Protein AF-0000000081272541 (afdb_homodimer)

Solvent-accessible surface area (backbone atoms only — not comparable to full-atom values): 10306 Å² total; per-residue (Å²): 114,57,67,39,42,61,68,55,47,49,51,49,51,50,50,50,52,52,50,50,48,49,40,32,35,35,46,20,40,36,53,43,43,50,47,43,48,64,55,46,52,82,59,47,51,43,89,45,33,65,59,39,49,55,53,36,52,52,52,50,50,50,53,50,59,72,38,64,84,41,90,61,52,72,57,24,57,52,32,27,50,52,46,43,50,52,53,49,51,53,42,53,52,47,38,49,65,77,99,115,56,68,39,43,60,66,55,48,51,52,50,50,50,51,49,53,52,49,50,50,50,40,32,36,35,46,21,40,33,52,42,44,50,47,44,48,64,56,46,53,81,58,48,50,45,89,44,34,64,59,39,50,54,52,35,52,52,50,51,52,51,55,51,60,71,38,64,82,40,90,61,52,72,56,22,56,52,33,27,53,52,46,44,50,52,54,51,51,52,43,52,52,47,38,48,66,78,98

Sequence (198 aa):
MMTIDMHALDALNASISENLGRVSRLGARVVALSRFVAVAFPYLPASECAAIERAFRDQINDALLMTCDEPVSGLYEDALLSEMNQLLAALRQRSQSLMMMTIDMHALDALNASISENLGRVSRLGARVVALSRFVA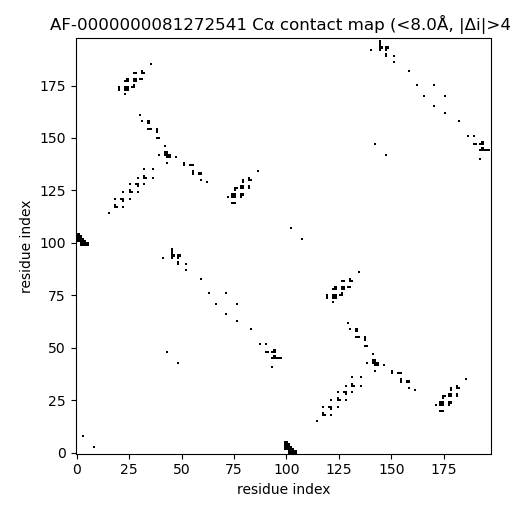VAFPYLPASECAAIERAFRDQINDALLMTCDEPVSGLYEDALLSEMNQLLAALRQRSQSLM

Organism: Ralstonia solanacearum (NCBI:txid305)

Secondary structure (DSSP, 8-state):
--B--HHHHHHHHHHHHHHHHHHHHHHHHHHHHHHHHHHHGGGS-GGGHHHHHHHHHHHHHHHHHHTTTTT--HHHHHHHHHHHHHHHHHHHHHHHHT-/--B--HHHHHHHHHHHHHHHHHHHHHHHHHHHHHHHHHHHGGGS-GGGHHHHHHHHHHHHHHHHHHTTTTT--HHHHHHHHHHHHHHHHHHHHHHHHT-

Structure (mmCIF, N/CA/C/O backbone):
data_AF-0000000081272541-model_v1
#
loop_
_entity.id
_entity.type
_entity.pdbx_description
1 polymer 'Uncharacterized protein'
#
loop_
_atom_site.group_PDB
_atom_site.id
_atom_site.type_symbol
_atom_site.label_atom_id
_atom_site.label_alt_id
_atom_site.label_comp_id
_atom_site.label_asym_id
_atom_site.label_entity_id
_atom_site.label_seq_id
_atom_site.pdbx_PDB_ins_code
_atom_site.Cartn_x
_atom_site.Cartn_y
_atom_site.Cartn_z
_atom_site.occupancy
_atom_site.B_iso_or_equiv
_atom_site.auth_seq_id
_atom_site.auth_comp_id
_atom_site.auth_asym_id
_atom_site.auth_atom_id
_atom_site.pdbx_PDB_model_num
ATOM 1 N N . MET A 1 1 ? -4.539 34.719 23.547 1 46.88 1 MET A N 1
ATOM 2 C CA . MET A 1 1 ? -4.473 34.938 22.109 1 46.88 1 MET A CA 1
ATOM 3 C C . MET A 1 1 ? -3.109 34.531 21.562 1 46.88 1 MET A C 1
ATOM 5 O O . MET A 1 1 ? -2.09 35.125 21.922 1 46.88 1 MET A O 1
ATOM 9 N N . MET A 1 2 ? -2.873 33.25 21.531 1 58.19 2 MET A N 1
ATOM 10 C CA . MET A 1 2 ? -1.519 32.844 21.172 1 58.19 2 MET A CA 1
ATOM 11 C C . MET A 1 2 ? -1.122 33.406 19.812 1 58.19 2 MET A C 1
ATOM 13 O O . MET A 1 2 ? -1.891 33.312 18.844 1 58.19 2 MET A O 1
ATOM 17 N N . THR A 1 3 ? -0.315 34.469 19.75 1 61.88 3 THR A N 1
ATOM 18 C CA . THR A 1 3 ? 0.258 35.156 18.594 1 61.88 3 THR A CA 1
ATOM 19 C C . THR A 1 3 ? 1.209 34.25 17.828 1 61.88 3 THR A C 1
ATOM 21 O O . THR A 1 3 ? 2.152 33.688 18.406 1 61.88 3 THR A O 1
ATOM 24 N N . ILE A 1 4 ? 0.617 33.531 16.906 1 66.5 4 ILE A N 1
ATOM 25 C CA . ILE A 1 4 ? 1.55 32.812 16.031 1 66.5 4 ILE A CA 1
ATOM 26 C C . ILE A 1 4 ? 2.211 33.781 15.078 1 66.5 4 ILE A C 1
ATOM 28 O O . ILE A 1 4 ? 1.528 34.562 14.414 1 66.5 4 ILE A O 1
ATOM 32 N N . ASP A 1 5 ? 3.441 34.156 15.328 1 76.31 5 ASP A N 1
ATOM 33 C CA . ASP A 1 5 ? 4.129 35.062 14.406 1 76.31 5 ASP A CA 1
ATOM 34 C C . ASP A 1 5 ? 4.199 34.469 13 1 76.31 5 ASP A C 1
ATOM 36 O O . ASP A 1 5 ? 3.92 33.281 12.805 1 76.31 5 ASP A O 1
ATOM 40 N N . MET A 1 6 ? 4.324 35.375 12.109 1 78.06 6 MET A N 1
ATOM 41 C CA . MET A 1 6 ? 4.312 35.062 10.68 1 78.06 6 MET A CA 1
ATOM 42 C C . MET A 1 6 ? 5.273 33.906 10.367 1 78.06 6 MET A C 1
ATOM 44 O O . MET A 1 6 ? 4.98 33.062 9.531 1 78.06 6 MET A O 1
ATOM 48 N N . HIS A 1 7 ? 6.473 33.875 11.086 1 80.88 7 HIS A N 1
ATOM 49 C CA . HIS A 1 7 ? 7.453 32.812 10.852 1 80.88 7 HIS A CA 1
ATOM 50 C C . HIS A 1 7 ? 6.918 31.453 11.297 1 80.88 7 HIS A C 1
ATOM 52 O O . HIS A 1 7 ? 7.109 30.453 10.609 1 80.88 7 HIS A O 1
ATOM 58 N N . ALA A 1 8 ? 6.258 31.531 12.398 1 82.31 8 ALA A N 1
ATOM 59 C CA . ALA A 1 8 ? 5.664 30.297 12.914 1 82.31 8 ALA A CA 1
ATOM 60 C C . ALA A 1 8 ? 4.527 29.812 12.023 1 82.31 8 ALA A C 1
ATOM 62 O O . ALA A 1 8 ? 4.371 28.609 11.797 1 82.31 8 ALA A O 1
ATOM 63 N N . LEU A 1 9 ? 3.85 30.812 11.508 1 81.06 9 LEU A N 1
ATOM 64 C CA . LEU A 1 9 ? 2.76 30.469 10.602 1 81.06 9 LEU A CA 1
ATOM 65 C C . LEU A 1 9 ? 3.297 29.875 9.305 1 81.06 9 LEU A C 1
ATOM 67 O O . LEU A 1 9 ? 2.732 28.906 8.781 1 81.06 9 LEU A O 1
ATOM 71 N N . ASP A 1 10 ? 4.367 30.438 8.797 1 83.81 10 ASP A N 1
ATOM 72 C CA . ASP A 1 10 ? 5.008 29.906 7.594 1 83.81 10 ASP A CA 1
ATOM 73 C C . ASP A 1 10 ? 5.527 28.484 7.816 1 83.81 10 ASP A C 1
ATOM 75 O O . ASP A 1 10 ? 5.387 27.625 6.945 1 83.81 10 ASP A O 1
ATOM 79 N N . ALA A 1 11 ? 6.152 28.266 8.969 1 84.38 11 ALA A N 1
ATOM 80 C CA . ALA A 1 11 ? 6.672 26.938 9.297 1 84.38 11 ALA A CA 1
ATOM 81 C C . ALA A 1 11 ? 5.543 25.906 9.398 1 84.38 11 ALA A C 1
ATOM 83 O O . ALA A 1 11 ? 5.688 24.781 8.938 1 84.38 11 ALA A O 1
ATOM 84 N N . LEU A 1 12 ? 4.48 26.406 9.992 1 83.5 12 LEU A N 1
ATOM 85 C CA . LEU A 1 12 ? 3.318 25.531 10.133 1 83.5 12 LEU A CA 1
ATOM 86 C C . LEU A 1 12 ? 2.73 25.188 8.766 1 83.5 12 LEU A C 1
ATOM 88 O O . LEU A 1 12 ? 2.408 24.031 8.5 1 83.5 12 LEU A O 1
ATOM 92 N N . ASN A 1 13 ? 2.627 26.219 7.965 1 83.12 13 ASN A N 1
ATOM 93 C CA . ASN A 1 13 ? 2.125 26 6.613 1 83.12 13 ASN A CA 1
ATOM 94 C C . ASN A 1 13 ? 3.029 25.062 5.82 1 83.12 13 ASN A C 1
ATOM 96 O O . ASN A 1 13 ? 2.545 24.219 5.059 1 83.12 13 ASN A O 1
ATOM 100 N N . ALA A 1 14 ? 4.273 25.188 5.934 1 88.12 14 ALA A N 1
ATOM 101 C CA . ALA A 1 14 ? 5.234 24.312 5.262 1 88.12 14 ALA A CA 1
ATOM 102 C C . ALA A 1 14 ? 5.086 22.875 5.738 1 88.12 14 ALA A C 1
ATOM 104 O O . ALA A 1 14 ? 5.129 21.938 4.938 1 88.12 14 ALA A O 1
ATOM 105 N N . SER A 1 15 ? 4.938 22.766 7.035 1 86.31 15 SER A N 1
ATOM 106 C CA . SER A 1 15 ? 4.75 21.438 7.625 1 86.31 15 SER A CA 1
ATOM 107 C C . SER A 1 15 ? 3.467 20.781 7.121 1 86.31 15 SER A C 1
ATOM 109 O O . SER A 1 15 ? 3.451 19.594 6.801 1 86.31 15 SER A O 1
ATOM 111 N N . ILE A 1 16 ? 2.43 21.547 6.988 1 84.44 16 ILE A N 1
ATOM 112 C CA . ILE A 1 16 ? 1.142 21.062 6.516 1 84.44 16 ILE A CA 1
ATOM 113 C C . ILE A 1 16 ? 1.259 20.625 5.055 1 84.44 16 ILE A C 1
ATOM 115 O O . ILE A 1 16 ? 0.792 19.547 4.684 1 84.44 16 ILE A O 1
ATOM 119 N N . SER A 1 17 ? 1.903 21.422 4.258 1 85.69 17 SER A N 1
ATOM 120 C CA . SER A 1 17 ? 2.094 21.109 2.846 1 85.69 17 SER A CA 1
ATOM 121 C C . SER A 1 17 ? 2.914 19.828 2.67 1 85.69 17 SER A C 1
ATOM 123 O O . SER A 1 17 ? 2.588 19 1.83 1 85.69 17 SER A O 1
ATOM 125 N N . GLU A 1 18 ? 3.939 19.703 3.418 1 87.69 18 GLU A N 1
ATOM 126 C CA . GLU A 1 18 ? 4.773 18.516 3.361 1 87.69 18 GLU A CA 1
ATOM 127 C C . GLU A 1 18 ? 3.98 17.266 3.762 1 87.69 18 GLU A C 1
ATOM 129 O O . GLU A 1 18 ? 4.094 16.219 3.123 1 87.69 18 GLU A O 1
ATOM 134 N N . ASN A 1 19 ? 3.182 17.469 4.789 1 86.88 19 ASN A N 1
ATOM 135 C CA . ASN A 1 19 ? 2.383 16.344 5.266 1 86.88 19 ASN A CA 1
ATOM 136 C C . ASN A 1 19 ? 1.32 15.938 4.246 1 86.88 19 ASN A C 1
ATOM 138 O O . ASN A 1 19 ? 1.043 14.75 4.074 1 86.88 19 ASN A O 1
ATOM 142 N N . LEU A 1 20 ? 0.762 16.906 3.574 1 84.31 20 LEU A N 1
ATOM 143 C CA . LEU A 1 20 ? -0.198 16.609 2.512 1 84.31 20 LEU A CA 1
ATOM 144 C C . LEU A 1 20 ? 0.461 15.844 1.375 1 84.31 20 LEU A C 1
ATOM 146 O O . LEU A 1 20 ? -0.142 14.93 0.809 1 84.31 20 LEU A O 1
ATOM 150 N N . GLY A 1 21 ? 1.632 16.266 1.073 1 87.56 21 GLY A N 1
ATOM 151 C CA . GLY A 1 21 ? 2.391 15.555 0.064 1 87.56 21 GLY A CA 1
ATOM 152 C C . GLY A 1 21 ? 2.658 14.109 0.436 1 87.56 21 GLY A C 1
ATOM 153 O O . GLY A 1 21 ? 2.52 13.211 -0.398 1 87.56 21 GLY A O 1
ATOM 154 N N . ARG A 1 22 ? 3.021 13.938 1.641 1 90.5 22 ARG A N 1
ATOM 155 C CA . ARG A 1 22 ? 3.277 12.594 2.131 1 90.5 22 ARG A CA 1
ATOM 156 C C . ARG A 1 22 ? 2.021 11.727 2.045 1 90.5 22 ARG A C 1
ATOM 158 O O . ARG A 1 22 ? 2.084 10.57 1.62 1 90.5 22 ARG A O 1
ATOM 165 N N . VAL A 1 23 ? 0.915 12.305 2.436 1 90.25 23 VAL A N 1
ATOM 166 C CA . VAL A 1 23 ? -0.354 11.586 2.385 1 90.25 23 VAL A CA 1
ATOM 167 C C . VAL A 1 23 ? -0.672 11.203 0.943 1 90.25 23 VAL A C 1
ATOM 169 O O . VAL A 1 23 ? -1.104 10.078 0.677 1 90.25 23 VAL A O 1
ATOM 172 N N . SER A 1 24 ? -0.466 12.164 0.062 1 90 24 SER A N 1
ATOM 173 C CA . SER A 1 24 ? -0.73 11.898 -1.35 1 90 24 SER A CA 1
ATOM 174 C C . SER A 1 24 ? 0.148 10.773 -1.878 1 90 24 SER A C 1
ATOM 176 O O . SER A 1 24 ? -0.341 9.859 -2.549 1 90 24 SER A O 1
ATOM 178 N N . ARG A 1 25 ? 1.416 10.766 -1.536 1 93.12 25 ARG A N 1
ATOM 179 C CA . ARG A 1 25 ? 2.355 9.75 -2.002 1 93.12 25 ARG A CA 1
ATOM 180 C C . ARG A 1 25 ? 2.027 8.383 -1.404 1 93.12 25 ARG A C 1
ATOM 182 O O . ARG A 1 25 ? 2.027 7.375 -2.111 1 93.12 25 ARG A O 1
ATOM 189 N N . LEU A 1 26 ? 1.719 8.352 -0.154 1 94.19 26 LEU A N 1
ATOM 190 C CA . LEU A 1 26 ? 1.369 7.102 0.51 1 94.19 26 LEU A CA 1
ATOM 191 C C . LEU A 1 26 ? 0.053 6.551 -0.027 1 94.19 26 LEU A C 1
ATOM 193 O O . LEU A 1 26 ? -0.073 5.344 -0.256 1 94.19 26 LEU A O 1
ATOM 197 N N . GLY A 1 27 ? -0.846 7.445 -0.232 1 93.44 27 GLY A N 1
ATOM 198 C CA . GLY A 1 27 ? -2.115 7.035 -0.812 1 93.44 27 GLY A CA 1
ATOM 199 C C . GLY A 1 27 ? -1.969 6.402 -2.182 1 93.44 27 GLY A C 1
ATOM 200 O O . GLY A 1 27 ? -2.588 5.375 -2.467 1 93.44 27 GLY A O 1
ATOM 201 N N . ALA A 1 28 ? -1.213 7.047 -2.988 1 94.06 28 ALA A N 1
ATOM 202 C CA . ALA A 1 28 ? -0.95 6.52 -4.324 1 94.06 28 ALA A CA 1
ATOM 203 C C . ALA A 1 28 ? -0.333 5.125 -4.25 1 94.06 28 ALA A C 1
ATOM 205 O O . ALA A 1 28 ? -0.71 4.234 -5.016 1 94.06 28 ALA A O 1
ATOM 206 N N . ARG A 1 29 ? 0.626 4.926 -3.328 1 94.75 29 ARG A N 1
ATOM 207 C CA . ARG A 1 29 ? 1.288 3.635 -3.17 1 94.75 29 ARG A CA 1
ATOM 208 C C . ARG A 1 29 ? 0.298 2.562 -2.727 1 94.75 29 ARG A C 1
ATOM 210 O O . ARG A 1 29 ? 0.322 1.439 -3.234 1 94.75 29 ARG A O 1
ATOM 217 N N . VAL A 1 30 ? -0.591 2.967 -1.81 1 95.44 30 VAL A N 1
ATOM 218 C CA . VAL A 1 30 ? -1.609 2.029 -1.346 1 95.44 30 VAL A CA 1
ATOM 219 C C . VAL A 1 30 ? -2.492 1.604 -2.518 1 95.44 30 VAL A C 1
ATOM 221 O O . VAL A 1 30 ? -2.777 0.417 -2.688 1 95.44 30 VAL A O 1
ATOM 224 N N . VAL A 1 31 ? -2.893 2.574 -3.307 1 95.5 31 VAL A N 1
ATOM 225 C CA . VAL A 1 31 ? -3.768 2.271 -4.434 1 95.5 31 VAL A CA 1
ATOM 226 C C . VAL A 1 31 ? -3.053 1.34 -5.41 1 95.5 31 VAL A C 1
ATOM 228 O O . VAL A 1 31 ? -3.604 0.312 -5.812 1 95.5 31 VAL A O 1
ATOM 231 N N . ALA A 1 32 ? -1.818 1.634 -5.773 1 96.31 32 ALA A N 1
ATOM 232 C CA . ALA A 1 32 ? -1.059 0.812 -6.715 1 96.31 32 ALA A CA 1
ATOM 233 C C . ALA A 1 32 ? -0.868 -0.603 -6.176 1 96.31 32 ALA A C 1
ATOM 235 O O . ALA A 1 32 ? -1.145 -1.582 -6.871 1 96.31 32 ALA A O 1
ATOM 236 N N . LEU A 1 33 ? -0.492 -0.712 -4.926 1 95.94 33 LEU A N 1
ATOM 237 C CA . LEU A 1 33 ? -0.206 -2.006 -4.316 1 95.94 33 LEU A CA 1
ATOM 238 C C . LEU A 1 33 ? -1.483 -2.822 -4.148 1 95.94 33 LEU A C 1
ATOM 240 O O . LEU A 1 33 ? -1.501 -4.023 -4.43 1 95.94 33 LEU A O 1
ATOM 244 N N . SER A 1 34 ? -2.502 -2.18 -3.758 1 96.56 34 SER A N 1
ATOM 245 C CA . SER A 1 34 ? -3.77 -2.875 -3.549 1 96.56 34 SER A CA 1
ATOM 246 C C . SER A 1 34 ? -4.328 -3.41 -4.863 1 96.56 34 SER A C 1
ATOM 248 O O . SER A 1 34 ? -4.809 -4.543 -4.926 1 96.56 34 SER A O 1
ATOM 250 N N . ARG A 1 35 ? -4.262 -2.613 -5.848 1 95.06 35 ARG A N 1
ATOM 251 C CA . ARG A 1 35 ? -4.758 -3.043 -7.152 1 95.06 35 ARG A CA 1
ATOM 252 C C . ARG A 1 35 ? -3.895 -4.164 -7.723 1 95.06 35 ARG A C 1
ATOM 254 O O . ARG A 1 35 ? -4.414 -5.102 -8.336 1 95.06 35 ARG A O 1
ATOM 261 N N . PHE A 1 36 ? -2.586 -4.082 -7.52 1 96.12 36 PHE A N 1
ATOM 262 C CA . PHE A 1 36 ? -1.697 -5.156 -7.949 1 96.12 36 PHE A CA 1
ATOM 263 C C . PHE A 1 36 ? -2.047 -6.461 -7.25 1 96.12 36 PHE A C 1
ATOM 265 O O . PHE A 1 36 ? -2.145 -7.512 -7.891 1 96.12 36 PHE A O 1
ATOM 272 N N . VAL A 1 37 ? -2.248 -6.43 -5.977 1 95.38 37 VAL A N 1
ATOM 273 C CA . VAL A 1 37 ? -2.598 -7.609 -5.199 1 95.38 37 VAL A CA 1
ATOM 274 C C . VAL A 1 37 ? -3.922 -8.188 -5.699 1 95.38 37 VAL A C 1
ATOM 276 O O . VAL A 1 37 ? -4.047 -9.398 -5.887 1 95.38 37 VAL A O 1
ATOM 279 N N . ALA A 1 38 ? -4.82 -7.305 -5.961 1 94.38 38 ALA A N 1
ATOM 280 C CA . ALA A 1 38 ? -6.141 -7.742 -6.398 1 94.38 38 ALA A CA 1
ATOM 281 C C . ALA A 1 38 ? -6.062 -8.492 -7.727 1 94.38 38 ALA A C 1
ATOM 283 O O . ALA A 1 38 ? -6.75 -9.5 -7.922 1 94.38 38 ALA A O 1
ATOM 284 N N . VAL A 1 39 ? -5.223 -8.062 -8.594 1 94.5 39 VAL A N 1
ATOM 285 C CA . VAL A 1 39 ? -5.16 -8.664 -9.922 1 94.5 39 VAL A CA 1
ATOM 286 C C . VAL A 1 39 ? -4.27 -9.906 -9.891 1 94.5 39 VAL A C 1
ATOM 288 O O . VAL A 1 39 ? -4.488 -10.852 -10.648 1 94.5 39 VAL A O 1
ATOM 291 N N . ALA A 1 40 ? -3.26 -9.93 -9.031 1 94.12 40 ALA A N 1
ATOM 292 C CA . ALA A 1 40 ? -2.293 -11.023 -8.984 1 94.12 40 ALA A CA 1
ATOM 293 C C . ALA A 1 40 ? -2.809 -12.172 -8.125 1 94.12 40 ALA A C 1
ATOM 295 O O . ALA A 1 40 ? -2.461 -13.336 -8.359 1 94.12 40 ALA A O 1
ATOM 296 N N . PHE A 1 41 ? -3.643 -11.844 -7.223 1 93.44 41 PHE A N 1
ATOM 297 C CA . PHE A 1 41 ? -4.047 -12.766 -6.172 1 93.44 41 PHE A CA 1
ATOM 298 C C . PHE A 1 41 ? -4.699 -14.016 -6.762 1 93.44 41 PHE A C 1
ATOM 300 O O . PHE A 1 41 ? -4.371 -15.133 -6.375 1 93.44 41 PHE A O 1
ATOM 307 N N . PRO A 1 42 ? -5.516 -13.891 -7.773 1 91.62 42 PRO A N 1
ATOM 308 C CA . PRO A 1 42 ? -6.184 -15.07 -8.336 1 91.62 42 PRO A CA 1
ATOM 309 C C . PRO A 1 42 ? -5.215 -16.016 -9.031 1 91.62 42 PRO A C 1
ATOM 311 O O . PRO A 1 42 ? -5.562 -17.172 -9.297 1 91.62 42 PRO A O 1
ATOM 314 N N . TYR A 1 43 ? -4.066 -15.641 -9.266 1 92 43 TYR A N 1
ATOM 315 C CA . TYR A 1 43 ? -3.105 -16.469 -9.984 1 92 43 TYR A CA 1
ATOM 316 C C . TYR A 1 43 ? -2.178 -17.203 -9.023 1 92 43 TYR A C 1
ATOM 318 O O . TYR A 1 43 ? -1.396 -18.062 -9.438 1 92 43 TYR A O 1
ATOM 326 N N . LEU A 1 44 ? -2.225 -16.875 -7.754 1 91.31 44 LEU A N 1
ATOM 327 C CA . LEU A 1 44 ? -1.41 -17.562 -6.758 1 91.31 44 LEU A CA 1
ATOM 328 C C . LEU A 1 44 ? -1.847 -19.016 -6.605 1 91.31 44 LEU A C 1
ATOM 330 O O . LEU A 1 44 ? -3.035 -19.297 -6.441 1 91.31 44 LEU A O 1
ATOM 334 N N . PRO A 1 45 ? -0.872 -19.844 -6.742 1 89.62 45 PRO A N 1
ATOM 335 C CA . PRO A 1 45 ? -1.232 -21.25 -6.566 1 89.62 45 PRO A CA 1
ATOM 336 C C . PRO A 1 45 ? -1.753 -21.562 -5.164 1 89.62 45 PRO A C 1
ATOM 338 O O . PRO A 1 45 ? -1.116 -21.188 -4.172 1 89.62 45 PRO A O 1
ATOM 341 N N . ALA A 1 46 ? -2.775 -22.266 -5.113 1 89.12 46 ALA A N 1
ATOM 342 C CA . ALA A 1 46 ? -3.408 -22.625 -3.846 1 89.12 46 ALA A CA 1
ATOM 343 C C . ALA A 1 46 ? -2.467 -23.453 -2.977 1 89.12 46 ALA A C 1
ATOM 345 O O . ALA A 1 46 ? -2.51 -23.375 -1.747 1 89.12 46 ALA A O 1
ATOM 346 N N . SER A 1 47 ? -1.674 -24.203 -3.631 1 89.62 47 SER A N 1
ATOM 347 C CA . SER A 1 47 ? -0.771 -25.109 -2.924 1 89.62 47 SER A CA 1
ATOM 348 C C . SER A 1 47 ? 0.297 -24.328 -2.158 1 89.62 47 SER A C 1
ATOM 350 O O . SER A 1 47 ? 0.918 -24.875 -1.236 1 89.62 47 SER A O 1
ATOM 352 N N . GLU A 1 48 ? 0.46 -23.062 -2.518 1 91.56 48 GLU A N 1
ATOM 353 C CA . GLU A 1 48 ? 1.554 -22.297 -1.921 1 91.56 48 GLU A CA 1
ATOM 354 C C . GLU A 1 48 ? 1.031 -21.266 -0.916 1 91.56 48 GLU A C 1
ATOM 356 O O . GLU A 1 48 ? 1.81 -20.516 -0.327 1 91.56 48 GLU A O 1
ATOM 361 N N . CYS A 1 49 ? -0.201 -21.297 -0.649 1 92.81 49 CYS A N 1
ATOM 362 C CA . CYS A 1 49 ? -0.831 -20.281 0.198 1 92.81 49 CYS A CA 1
ATOM 363 C C . CYS A 1 49 ? -0.333 -20.391 1.635 1 92.81 49 CYS A C 1
ATOM 365 O O . CYS A 1 49 ? -0.137 -19.375 2.305 1 92.81 49 CYS A O 1
ATOM 367 N N . ALA A 1 50 ? -0.101 -21.609 2.053 1 92.12 50 ALA A N 1
ATOM 368 C CA . ALA A 1 50 ? 0.388 -21.812 3.414 1 92.12 50 ALA A CA 1
ATOM 369 C C . ALA A 1 50 ? 1.799 -21.25 3.578 1 92.12 50 ALA A C 1
ATOM 371 O O . ALA A 1 50 ? 2.113 -20.625 4.594 1 92.12 50 ALA A O 1
ATOM 372 N N . ALA A 1 51 ? 2.545 -21.516 2.59 1 93.94 51 ALA A N 1
ATOM 373 C CA . ALA A 1 51 ? 3.91 -21 2.617 1 93.94 51 ALA A CA 1
ATOM 374 C C . ALA A 1 51 ? 3.922 -19.484 2.559 1 93.94 51 ALA A C 1
ATOM 376 O O . ALA A 1 51 ? 4.699 -18.828 3.266 1 93.94 51 ALA A O 1
ATOM 377 N N . ILE A 1 52 ? 3.121 -18.922 1.744 1 95.44 52 ILE A N 1
ATOM 378 C CA . ILE A 1 52 ? 3.012 -17.469 1.594 1 95.44 52 ILE A CA 1
ATOM 379 C C . ILE A 1 52 ? 2.535 -16.859 2.904 1 95.44 52 ILE A C 1
ATOM 381 O O . ILE A 1 52 ? 3.055 -15.82 3.336 1 95.44 52 ILE A O 1
ATOM 385 N N . GLU A 1 53 ? 1.574 -17.484 3.598 1 96 53 GLU A N 1
ATOM 386 C CA . GLU A 1 53 ? 1.06 -17 4.875 1 96 53 GLU A CA 1
ATOM 387 C C . GLU A 1 53 ? 2.164 -16.938 5.926 1 96 53 GLU A C 1
ATOM 389 O O . GLU A 1 53 ? 2.303 -15.938 6.629 1 96 53 GLU A O 1
ATOM 394 N N . ARG A 1 54 ? 2.91 -17.984 6.008 1 95.69 54 ARG A N 1
ATOM 395 C CA . ARG A 1 54 ? 3.977 -18.047 7.004 1 95.69 54 ARG A CA 1
ATOM 396 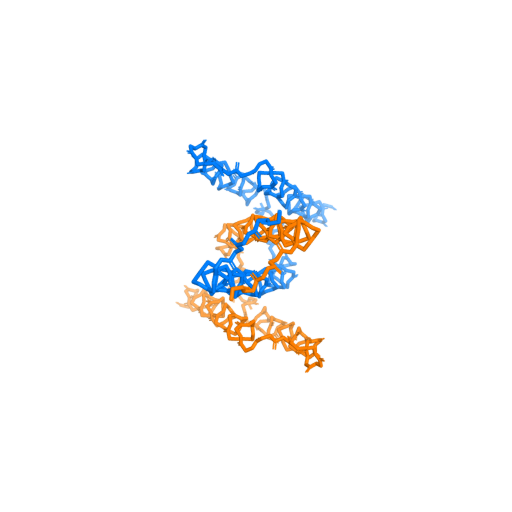C C . ARG A 1 54 ? 5.027 -16.969 6.75 1 95.69 54 ARG A C 1
ATOM 398 O O . ARG A 1 54 ? 5.434 -16.25 7.672 1 95.69 54 ARG A O 1
ATOM 405 N N . ALA A 1 55 ? 5.395 -16.875 5.566 1 95.5 55 ALA A N 1
ATOM 406 C CA . ALA A 1 55 ? 6.398 -15.875 5.203 1 95.5 55 ALA A CA 1
ATOM 407 C C . ALA A 1 55 ? 5.883 -14.461 5.453 1 95.5 55 ALA A C 1
ATOM 409 O O . ALA A 1 55 ? 6.633 -13.594 5.898 1 95.5 55 ALA A O 1
ATOM 410 N N . PHE A 1 56 ? 4.629 -14.25 5.141 1 96.38 56 PHE A N 1
ATOM 411 C CA . PHE A 1 56 ? 4.031 -12.938 5.328 1 96.38 56 PHE A CA 1
ATOM 412 C C . PHE A 1 56 ? 3.957 -12.578 6.805 1 96.38 56 PHE A C 1
ATOM 414 O O . PHE A 1 56 ? 4.27 -11.453 7.195 1 96.38 56 PHE A O 1
ATOM 421 N N . ARG A 1 57 ? 3.607 -13.445 7.633 1 96.25 57 ARG A N 1
ATOM 422 C CA . ARG A 1 57 ? 3.562 -13.234 9.078 1 96.25 57 ARG A CA 1
ATOM 423 C C . ARG A 1 57 ? 4.938 -12.859 9.617 1 96.25 57 ARG A C 1
ATOM 425 O O . ARG A 1 57 ? 5.059 -11.961 10.453 1 96.25 57 ARG A O 1
ATOM 432 N N . ASP A 1 58 ? 5.91 -13.516 9.109 1 96.19 58 ASP A N 1
ATOM 433 C CA . ASP A 1 58 ? 7.281 -13.219 9.516 1 96.19 58 ASP A CA 1
ATOM 434 C C . ASP A 1 58 ? 7.672 -11.797 9.117 1 96.19 58 ASP A C 1
ATOM 436 O O . ASP A 1 58 ? 8.336 -11.094 9.883 1 96.19 58 ASP A O 1
ATOM 440 N N . GLN A 1 59 ? 7.273 -11.43 7.922 1 94.06 59 GLN A N 1
ATOM 441 C CA . GLN A 1 59 ? 7.582 -10.094 7.434 1 94.06 59 GLN A CA 1
ATOM 442 C C . GLN A 1 59 ? 6.91 -9.023 8.297 1 94.06 59 GLN A C 1
ATOM 444 O O . GLN A 1 59 ? 7.5 -7.977 8.562 1 94.06 59 GLN A O 1
ATOM 449 N N . ILE A 1 60 ? 5.715 -9.203 8.773 1 94.81 60 ILE A N 1
ATOM 450 C CA . ILE A 1 60 ? 4.992 -8.234 9.586 1 94.81 60 ILE A CA 1
ATOM 451 C C . ILE A 1 60 ? 5.613 -8.164 10.977 1 94.81 60 ILE A C 1
ATOM 453 O O . ILE A 1 60 ? 5.746 -7.074 11.547 1 94.81 60 ILE A O 1
ATOM 457 N N . ASN A 1 61 ? 5.934 -9.289 11.445 1 93.25 61 ASN A N 1
ATOM 458 C CA . ASN A 1 61 ? 6.625 -9.312 12.734 1 93.25 61 ASN A CA 1
ATOM 459 C C . ASN A 1 61 ? 7.914 -8.5 12.695 1 93.25 61 ASN A C 1
ATOM 461 O O . ASN A 1 61 ? 8.195 -7.73 13.617 1 93.25 61 ASN A O 1
ATOM 465 N N . ASP A 1 62 ? 8.625 -8.711 11.68 1 91.69 62 ASP A N 1
ATOM 466 C CA . ASP A 1 62 ? 9.852 -7.953 11.469 1 91.69 62 AS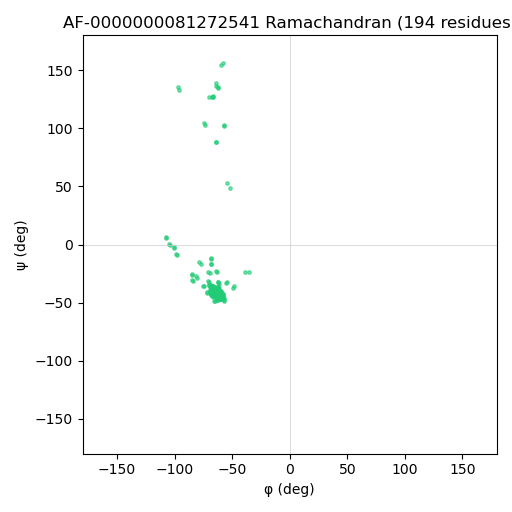P A CA 1
ATOM 467 C C . ASP A 1 62 ? 9.57 -6.453 11.414 1 91.69 62 ASP A C 1
ATOM 469 O O . ASP A 1 62 ? 10.305 -5.656 12 1 91.69 62 ASP A O 1
ATOM 473 N N . ALA A 1 63 ? 8.547 -6.098 10.711 1 89.88 63 ALA A N 1
ATOM 474 C CA . ALA A 1 63 ? 8.172 -4.691 10.578 1 89.88 63 ALA A CA 1
ATOM 475 C C . ALA A 1 63 ? 7.793 -4.098 11.938 1 89.88 63 ALA A C 1
ATOM 477 O O . ALA A 1 63 ? 8.117 -2.943 12.227 1 89.88 63 ALA A O 1
ATOM 478 N N . LEU A 1 64 ? 7.152 -4.859 12.75 1 88.88 64 LEU A N 1
ATOM 479 C CA . LEU A 1 64 ? 6.742 -4.398 14.07 1 88.88 64 LEU A CA 1
ATOM 480 C C . LEU A 1 64 ? 7.949 -4.234 14.984 1 88.88 64 LEU A C 1
ATOM 482 O O . LEU A 1 64 ? 8 -3.305 15.797 1 88.88 64 LEU A O 1
ATOM 486 N N . LEU A 1 65 ? 8.867 -5.094 14.781 1 88.19 65 LEU A N 1
ATOM 487 C CA . LEU A 1 65 ? 10.078 -5.043 15.602 1 88.19 65 LEU A CA 1
ATOM 488 C C . LEU A 1 65 ? 10.922 -3.828 15.242 1 88.19 65 LEU A C 1
ATOM 490 O O . LEU A 1 65 ? 11.578 -3.246 16.109 1 88.19 65 LEU A O 1
ATOM 494 N N . MET A 1 66 ? 10.875 -3.43 13.953 1 82.88 66 MET A N 1
ATOM 495 C CA . MET A 1 66 ? 11.664 -2.293 13.484 1 82.88 66 MET A CA 1
ATOM 496 C C . MET A 1 66 ? 11.125 -0.986 14.062 1 82.88 66 MET A C 1
ATOM 498 O O . MET A 1 66 ? 11.859 -0.001 14.164 1 82.88 66 MET A O 1
ATOM 502 N N . THR A 1 67 ? 9.883 -1.005 14.398 1 75.44 67 THR A N 1
ATOM 503 C CA . THR A 1 67 ? 9.281 0.227 14.898 1 75.44 67 THR A CA 1
ATOM 504 C C . THR A 1 67 ? 9.102 0.164 16.406 1 75.44 67 THR A C 1
ATOM 506 O O . THR A 1 67 ? 8.57 1.1 17.016 1 75.44 67 THR A O 1
ATOM 509 N N . CYS A 1 68 ? 9.438 -0.842 17.016 1 70.75 68 CYS A N 1
ATOM 510 C CA . CYS A 1 68 ? 9.219 -1.079 18.438 1 70.75 68 CYS A CA 1
ATOM 511 C C . CYS A 1 68 ? 9.805 0.054 19.266 1 70.75 68 CYS A C 1
ATOM 513 O O . CYS A 1 68 ? 9.219 0.443 20.281 1 70.75 68 CYS A O 1
ATOM 515 N N . ASP A 1 69 ? 10.797 0.554 18.766 1 66.75 69 ASP A N 1
ATOM 516 C CA . ASP A 1 69 ? 11.453 1.603 19.547 1 66.75 69 ASP A CA 1
ATOM 517 C C . ASP A 1 69 ? 11.078 2.988 19.016 1 66.75 69 ASP A C 1
ATOM 519 O O . ASP A 1 69 ? 11.633 3.996 19.469 1 66.75 69 ASP A O 1
ATOM 523 N N . GLU A 1 70 ? 10.352 2.869 18.031 1 67.62 70 GLU A N 1
ATOM 524 C CA . GLU A 1 70 ? 9.961 4.156 17.469 1 67.62 70 GLU A CA 1
ATOM 525 C C . GLU A 1 70 ? 8.578 4.578 17.969 1 67.62 70 GLU A C 1
ATOM 527 O O . GLU A 1 70 ? 7.742 3.734 18.297 1 67.62 70 GLU A O 1
ATOM 532 N N . PRO A 1 71 ? 8.547 5.742 18.297 1 63.75 71 PRO A N 1
ATOM 533 C CA . PRO A 1 71 ? 7.23 6.246 18.688 1 63.75 71 PRO A CA 1
ATOM 534 C C . PRO A 1 71 ? 6.16 6.008 17.625 1 63.75 71 PRO A C 1
ATOM 536 O O . PRO A 1 71 ? 5.672 6.957 17.016 1 63.75 71 PRO A O 1
ATOM 539 N N . VAL A 1 72 ? 6.062 4.914 17.266 1 63.97 72 VAL A N 1
ATOM 540 C CA . VAL A 1 72 ? 4.973 4.613 16.344 1 63.97 72 VAL A CA 1
ATOM 541 C C . VAL A 1 72 ? 3.637 4.699 17.094 1 63.97 72 VAL A C 1
ATOM 543 O O . VAL A 1 72 ? 3.545 4.328 18.266 1 63.97 72 VAL A O 1
ATOM 546 N N . SER A 1 73 ? 2.76 5.492 16.5 1 76.19 73 SER A N 1
ATOM 547 C CA . SER A 1 73 ? 1.453 5.676 17.125 1 76.19 73 SER A CA 1
ATOM 548 C C . SER A 1 73 ? 0.669 4.367 17.156 1 76.19 73 SER A C 1
ATOM 550 O O . SER A 1 73 ? 0.903 3.473 16.344 1 76.19 73 SER A O 1
ATOM 552 N N . GLY A 1 74 ? 0.028 4.117 18.219 1 83.19 74 GLY A N 1
ATOM 553 C CA . GLY A 1 74 ? -0.934 3.031 18.312 1 83.19 74 GLY A CA 1
ATOM 554 C C . GLY A 1 74 ? -1.77 2.857 17.062 1 83.19 74 GLY A C 1
ATOM 555 O O . GLY A 1 74 ? -2.102 1.731 16.688 1 83.19 74 GLY A O 1
ATOM 556 N N . LEU A 1 75 ? -1.889 3.936 16.297 1 86.12 75 LEU A N 1
ATOM 557 C CA . LEU A 1 75 ? -2.697 3.91 15.078 1 86.12 75 LEU A CA 1
ATOM 558 C C . LEU A 1 75 ? -1.991 3.139 13.969 1 86.12 75 LEU A C 1
ATOM 560 O O . LEU A 1 75 ? -2.631 2.406 13.211 1 86.12 75 LEU A O 1
ATOM 564 N N . TYR A 1 76 ? -0.679 3.273 13.945 1 90.5 76 TYR A N 1
ATOM 565 C CA . TYR A 1 76 ? 0.111 2.568 12.938 1 90.5 76 TYR A CA 1
ATOM 566 C C . TYR A 1 76 ? 0.033 1.061 13.148 1 90.5 76 TYR A C 1
ATOM 568 O O . TYR A 1 76 ? -0.275 0.315 12.211 1 90.5 76 TYR A O 1
ATOM 576 N N . GLU A 1 77 ? 0.255 0.668 14.398 1 91.38 77 GLU A N 1
ATOM 577 C CA . GLU A 1 77 ? 0.258 -0.754 14.727 1 91.38 77 GLU A CA 1
ATOM 578 C C . GLU A 1 77 ? -1.112 -1.38 14.477 1 91.38 77 GLU A C 1
ATOM 580 O O . GLU A 1 77 ? -1.212 -2.463 13.898 1 91.38 77 GLU A O 1
ATOM 585 N N . ASP A 1 78 ? -2.145 -0.699 14.883 1 92.31 78 ASP A N 1
ATOM 586 C CA . ASP A 1 78 ? -3.506 -1.191 14.688 1 92.31 78 ASP A CA 1
ATOM 587 C C . ASP A 1 78 ? -3.82 -1.356 13.195 1 92.31 78 ASP A C 1
ATOM 589 O O . ASP A 1 78 ? -4.41 -2.359 12.789 1 92.31 78 ASP A O 1
ATOM 593 N N . ALA A 1 79 ? -3.447 -0.388 12.414 1 92.56 79 ALA A N 1
ATOM 594 C CA . ALA A 1 79 ? -3.709 -0.42 10.977 1 92.56 79 ALA A CA 1
ATOM 595 C C . ALA A 1 79 ? -2.916 -1.536 10.305 1 92.56 79 ALA A C 1
ATOM 597 O O . ALA A 1 79 ? -3.43 -2.217 9.414 1 92.56 79 ALA A O 1
ATOM 598 N N . LEU A 1 80 ? -1.675 -1.685 10.773 1 94.38 80 LEU A N 1
ATOM 599 C CA . LEU A 1 80 ? -0.826 -2.729 10.211 1 94.38 80 LEU A CA 1
ATOM 600 C C . LEU A 1 80 ? -1.424 -4.109 10.461 1 94.38 80 LEU A C 1
ATOM 602 O O . LEU A 1 80 ? -1.541 -4.914 9.531 1 94.38 80 LEU A O 1
ATOM 606 N N . LEU A 1 81 ? -1.86 -4.332 11.609 1 94.44 81 LEU A N 1
ATOM 607 C CA . LEU A 1 81 ? -2.428 -5.621 11.984 1 94.44 81 LEU A CA 1
ATOM 608 C C . LEU A 1 81 ? -3.762 -5.852 11.281 1 94.44 81 LEU A C 1
ATOM 610 O O . LEU A 1 81 ? -4.055 -6.973 10.859 1 94.44 81 LEU A O 1
ATOM 614 N N . SER A 1 82 ? -4.547 -4.809 11.188 1 95.75 82 SER A N 1
ATOM 615 C CA . SER A 1 82 ? -5.816 -4.914 10.477 1 95.75 82 SER A CA 1
ATOM 616 C C . SER A 1 82 ? -5.605 -5.301 9.016 1 95.75 82 SER A C 1
ATOM 618 O O . SER A 1 82 ? -6.297 -6.18 8.492 1 95.75 82 SER A O 1
ATOM 620 N N . GLU A 1 83 ? -4.641 -4.637 8.391 1 95.25 83 GLU A N 1
ATOM 621 C CA . GLU A 1 83 ? -4.34 -4.938 6.996 1 95.25 83 GLU A CA 1
ATOM 622 C C . GLU A 1 83 ? -3.783 -6.352 6.848 1 95.25 83 GLU A C 1
ATOM 624 O O . GLU A 1 83 ? -4.129 -7.062 5.898 1 95.25 83 GLU A O 1
ATOM 629 N N . MET A 1 84 ? -2.938 -6.684 7.758 1 95.81 84 MET A N 1
ATOM 630 C CA . MET A 1 84 ? -2.398 -8.039 7.746 1 95.81 84 MET A CA 1
ATOM 631 C C . MET A 1 84 ? -3.521 -9.07 7.816 1 95.81 84 MET A C 1
ATOM 633 O O . MET A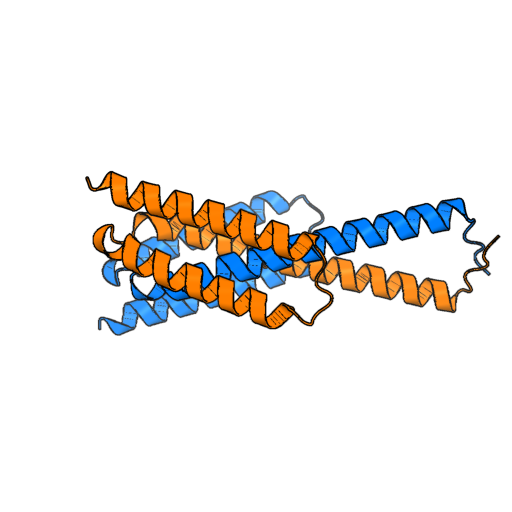 1 84 ? -3.543 -10.023 7.039 1 95.81 84 MET A O 1
ATOM 637 N N . ASN A 1 85 ? -4.363 -8.852 8.688 1 95.88 85 ASN A N 1
ATOM 638 C CA . ASN A 1 85 ? -5.449 -9.805 8.898 1 95.88 85 ASN A CA 1
ATOM 639 C C . ASN A 1 85 ? -6.344 -9.906 7.664 1 95.88 85 ASN A C 1
ATOM 641 O O . ASN A 1 85 ? -6.824 -10.992 7.328 1 95.88 85 ASN A O 1
ATOM 645 N N . GLN A 1 86 ? -6.562 -8.859 7.051 1 95.88 86 GLN A N 1
ATOM 646 C CA . GLN A 1 86 ? -7.379 -8.859 5.84 1 95.88 86 GLN A CA 1
ATOM 647 C C . GLN A 1 86 ? -6.723 -9.688 4.738 1 95.88 86 GLN A C 1
ATOM 649 O O . GLN A 1 86 ? -7.387 -10.5 4.082 1 95.88 86 GLN A O 1
ATOM 654 N N . LEU A 1 87 ? -5.469 -9.539 4.562 1 95.38 87 LEU A N 1
ATOM 655 C CA . LEU A 1 87 ? -4.734 -10.25 3.525 1 95.38 87 LEU A CA 1
ATOM 656 C C . LEU A 1 87 ? -4.641 -11.734 3.852 1 95.38 87 LEU A C 1
ATOM 658 O O . LEU A 1 87 ? -4.773 -12.586 2.963 1 95.38 87 LEU A O 1
ATOM 662 N N . LEU A 1 88 ? -4.488 -12.016 5.129 1 95.31 88 LEU A N 1
ATOM 663 C CA . LEU A 1 88 ? -4.414 -13.414 5.551 1 95.31 88 LEU A CA 1
ATOM 664 C C . LEU A 1 88 ? -5.758 -14.109 5.363 1 95.31 88 LEU A C 1
ATOM 666 O O . LEU A 1 88 ? -5.809 -15.273 4.965 1 95.31 88 LEU A O 1
ATOM 670 N N . ALA A 1 89 ? -6.75 -13.398 5.633 1 93.94 89 ALA A N 1
ATOM 671 C CA . ALA A 1 89 ? -8.086 -13.953 5.426 1 93.94 89 ALA A CA 1
ATOM 672 C C . ALA A 1 89 ? -8.32 -14.281 3.955 1 93.94 89 ALA A C 1
ATOM 674 O O . ALA A 1 89 ? -8.875 -15.336 3.631 1 93.94 89 ALA A O 1
ATOM 675 N N . ALA A 1 90 ? -7.902 -13.383 3.121 1 91.31 90 ALA A N 1
ATOM 676 C CA . ALA A 1 90 ? -8.039 -13.609 1.684 1 91.31 90 ALA A CA 1
ATOM 677 C C . ALA A 1 90 ? -7.223 -14.82 1.24 1 91.31 90 ALA A C 1
ATOM 679 O O . ALA A 1 90 ? -7.684 -15.633 0.432 1 91.31 90 ALA A O 1
ATOM 680 N N . LEU A 1 91 ? -6.066 -14.984 1.797 1 91.38 91 LEU A N 1
ATOM 681 C CA . LEU A 1 91 ? -5.195 -16.109 1.463 1 91.38 91 LEU A CA 1
ATOM 682 C C . LEU A 1 91 ? -5.824 -17.438 1.88 1 91.38 91 LEU A C 1
ATOM 684 O O . LEU A 1 91 ? -5.773 -18.406 1.135 1 91.38 91 LEU A O 1
ATOM 688 N N . ARG A 1 92 ? -6.402 -17.422 2.998 1 89.94 92 ARG A N 1
ATOM 689 C CA . ARG A 1 92 ? -7.055 -18.625 3.506 1 89.94 92 ARG A CA 1
ATOM 690 C C . ARG A 1 92 ? -8.242 -19.016 2.631 1 89.94 92 ARG A C 1
ATOM 692 O O . ARG A 1 92 ? -8.461 -20.203 2.371 1 89.94 92 ARG A O 1
ATOM 699 N N . GLN A 1 93 ? -8.914 -18.016 2.203 1 86.75 93 GLN A N 1
ATOM 700 C CA . GLN A 1 93 ? -10.055 -18.281 1.322 1 86.75 93 GLN A CA 1
ATOM 701 C C . GLN A 1 93 ? -9.594 -18.875 -0.002 1 86.75 93 GLN A C 1
ATOM 703 O O . GLN A 1 93 ? -10.266 -19.734 -0.563 1 86.75 93 GLN A O 1
ATOM 708 N N . ARG A 1 94 ? -8.523 -18.438 -0.46 1 85.31 94 ARG A N 1
ATOM 709 C CA . ARG A 1 94 ? -7.965 -18.953 -1.711 1 85.31 94 ARG A CA 1
ATOM 710 C C . ARG A 1 94 ? -7.492 -20.391 -1.557 1 85.31 94 ARG A C 1
ATOM 712 O O . ARG A 1 94 ? -7.633 -21.188 -2.479 1 85.31 94 ARG A O 1
ATOM 719 N N . SER A 1 95 ? -6.883 -20.625 -0.493 1 81.75 95 SER A N 1
ATOM 720 C CA . SER A 1 95 ? -6.402 -21.984 -0.216 1 81.75 95 SER A CA 1
ATOM 721 C C . SER A 1 95 ? -7.555 -22.969 -0.142 1 81.75 95 SER A C 1
ATOM 723 O O . SER A 1 95 ? -7.406 -24.141 -0.533 1 81.75 95 SER A O 1
ATOM 725 N N . GLN A 1 96 ? -8.609 -22.547 0.326 1 76.62 96 GLN A N 1
ATOM 726 C CA . GLN A 1 96 ? -9.766 -23.406 0.494 1 76.62 96 GLN A CA 1
ATOM 727 C C . GLN A 1 96 ? -10.531 -23.562 -0.816 1 76.62 96 GLN A C 1
ATOM 729 O O . GLN A 1 96 ? -11.289 -24.516 -0.988 1 76.62 96 GLN A O 1
ATOM 734 N N . SER A 1 97 ? -10.438 -22.578 -1.684 1 66.69 97 SER A N 1
ATOM 735 C CA . SER A 1 97 ? -11.156 -22.688 -2.947 1 66.69 97 SER A CA 1
ATOM 736 C C . SER A 1 97 ? -10.641 -23.844 -3.787 1 66.69 97 SER A C 1
ATOM 738 O O . SER A 1 97 ? -11.32 -24.297 -4.715 1 66.69 97 SER A O 1
ATOM 740 N N . LEU A 1 98 ? -9.453 -24.391 -3.689 1 55.59 98 LEU A N 1
ATOM 741 C CA . LEU A 1 98 ? -8.961 -25.578 -4.379 1 55.59 98 LEU A CA 1
ATOM 742 C C . LEU A 1 98 ? -9.516 -26.844 -3.746 1 55.59 98 LEU A C 1
ATOM 744 O O . LEU A 1 98 ? -9.406 -27.922 -4.324 1 55.59 98 LEU A O 1
ATOM 748 N N . MET A 1 99 ? -10.031 -26.656 -2.521 1 49.16 99 MET A N 1
ATOM 749 C CA . MET A 1 99 ? -10.617 -27.875 -1.98 1 49.16 99 MET A CA 1
ATOM 750 C C . MET A 1 99 ? -12.086 -28 -2.383 1 49.16 99 MET A C 1
ATOM 752 O O . MET A 1 99 ? -12.797 -27 -2.451 1 49.16 99 MET A O 1
ATOM 756 N N . MET B 1 1 ? 1.393 40.344 12.359 1 47.06 1 MET B N 1
ATOM 757 C CA . MET B 1 1 ? 1.328 39.375 13.445 1 47.06 1 MET B CA 1
ATOM 758 C C . MET B 1 1 ? 0.015 38.594 13.406 1 47.06 1 MET B C 1
ATOM 760 O O . MET B 1 1 ? -1.057 39.156 13.594 1 47.06 1 MET B O 1
ATOM 764 N N . MET B 1 2 ? -0.123 37.75 12.43 1 58.41 2 MET B N 1
ATOM 765 C CA . MET B 1 2 ? -1.435 37.125 12.266 1 58.41 2 MET B CA 1
ATOM 766 C C . MET B 1 2 ? -1.854 36.406 13.531 1 58.41 2 MET B C 1
ATOM 768 O O . MET B 1 2 ? -1.063 35.656 14.109 1 58.41 2 MET B O 1
ATOM 772 N N . THR B 1 3 ? -2.756 36.969 14.352 1 61.97 3 THR B N 1
ATOM 773 C CA . THR B 1 3 ? -3.357 36.469 15.578 1 61.97 3 THR B CA 1
ATOM 774 C C . THR B 1 3 ? -4.195 35.219 15.297 1 61.97 3 THR B C 1
ATOM 776 O O . THR B 1 3 ? -5.098 35.25 14.453 1 61.97 3 THR B O 1
ATOM 779 N N . ILE B 1 4 ? -3.533 34.094 15.359 1 66.06 4 ILE B N 1
ATOM 780 C CA . ILE B 1 4 ? -4.375 32.906 15.305 1 66.06 4 ILE B CA 1
ATOM 781 C C . ILE B 1 4 ? -5.102 32.719 16.641 1 66.06 4 ILE B C 1
ATOM 783 O O . ILE B 1 4 ? -4.48 32.75 17.703 1 66.06 4 ILE B O 1
ATOM 787 N N . ASP B 1 5 ? -6.367 33.031 16.672 1 76.38 5 ASP B N 1
ATOM 788 C CA . ASP B 1 5 ? -7.117 32.844 17.922 1 76.38 5 ASP B CA 1
ATOM 789 C C . ASP B 1 5 ? -7.09 31.359 18.344 1 76.38 5 ASP B C 1
ATOM 791 O O . ASP B 1 5 ? -6.715 30.5 17.547 1 76.38 5 ASP B O 1
ATOM 795 N N . MET B 1 6 ? -7.246 31.219 19.641 1 78.19 6 MET B N 1
ATOM 796 C CA . MET B 1 6 ? -7.164 29.906 20.281 1 78.19 6 MET B CA 1
ATOM 797 C C . MET B 1 6 ? -8.016 28.875 19.547 1 78.19 6 MET B C 1
ATOM 799 O O . MET B 1 6 ? -7.629 27.719 19.438 1 78.19 6 MET B O 1
ATOM 803 N N . HIS B 1 7 ? -9.211 29.328 19 1 80.88 7 HIS B N 1
ATOM 804 C CA . HIS B 1 7 ? -10.094 28.406 18.281 1 80.88 7 HIS B CA 1
ATOM 805 C C . HIS B 1 7 ? -9.453 27.953 16.969 1 80.88 7 HIS B C 1
ATOM 807 O O . HIS B 1 7 ? -9.539 26.766 16.625 1 80.88 7 HIS B O 1
ATOM 813 N N . ALA B 1 8 ? -8.836 28.891 16.375 1 82.25 8 ALA B N 1
ATOM 814 C CA . ALA B 1 8 ? -8.148 28.578 15.125 1 82.25 8 ALA B CA 1
ATOM 815 C C . ALA B 1 8 ? -6.953 27.672 15.375 1 82.25 8 ALA B C 1
ATOM 817 O O . ALA B 1 8 ? -6.688 26.75 14.594 1 82.25 8 ALA B O 1
ATOM 818 N N . LEU B 1 9 ? -6.34 27.922 16.484 1 81.19 9 LEU B N 1
ATOM 819 C CA . LEU B 1 9 ? -5.199 27.094 16.844 1 81.19 9 LEU B CA 1
ATOM 820 C C . LEU B 1 9 ? -5.652 25.672 17.172 1 81.19 9 LEU B C 1
ATOM 822 O O . LEU B 1 9 ? -4.992 24.703 16.781 1 81.19 9 LEU B O 1
ATOM 826 N N . ASP B 1 10 ? -6.762 25.547 17.859 1 83.19 10 ASP B N 1
ATOM 827 C CA . ASP B 1 10 ? -7.32 24.234 18.188 1 83.19 10 ASP B CA 1
ATOM 828 C C . ASP B 1 10 ? -7.719 23.484 16.922 1 83.19 10 ASP B C 1
ATOM 830 O O . ASP B 1 10 ? -7.484 22.281 16.812 1 83.19 10 ASP B O 1
ATOM 834 N N . ALA B 1 11 ? -8.32 24.188 16 1 84.69 11 ALA B N 1
ATOM 835 C CA . ALA B 1 11 ? -8.734 23.578 14.734 1 84.69 11 ALA B CA 1
ATOM 836 C C . ALA B 1 11 ? -7.531 23.094 13.938 1 84.69 11 ALA B C 1
ATOM 838 O O . ALA B 1 11 ? -7.566 22.016 13.328 1 84.69 11 ALA B O 1
ATOM 839 N N . LEU B 1 12 ? -6.543 23.938 13.977 1 83.31 12 LEU B N 1
ATOM 840 C CA . LEU B 1 12 ? -5.316 23.594 13.266 1 83.31 12 LEU B CA 1
ATOM 841 C C . LEU B 1 12 ? -4.668 22.359 13.891 1 83.31 12 LEU B C 1
ATOM 843 O O . LEU B 1 12 ? -4.238 21.453 13.172 1 83.31 12 LEU B O 1
ATOM 847 N N . ASN B 1 13 ? -4.633 22.375 15.211 1 83.19 13 ASN B N 1
ATOM 848 C CA . ASN B 1 13 ? -4.078 21.219 15.914 1 83.19 13 ASN B CA 1
ATOM 849 C C . ASN B 1 13 ? -4.875 19.953 15.633 1 83.19 13 ASN B C 1
ATOM 851 O O . ASN B 1 13 ? -4.301 18.875 15.477 1 83.19 13 ASN B O 1
ATOM 855 N N . ALA B 1 14 ? -6.125 20 15.594 1 88.19 14 ALA B N 1
ATOM 856 C CA . ALA B 1 14 ? -6.984 18.859 15.289 1 88.19 14 ALA B CA 1
ATOM 857 C C . ALA B 1 14 ? -6.73 18.359 13.867 1 88.19 14 ALA B C 1
ATOM 859 O O . ALA B 1 14 ? -6.668 17.141 13.641 1 88.19 14 ALA B O 1
ATOM 860 N N . SER B 1 15 ? -6.621 19.328 12.969 1 86.69 15 SER B N 1
ATOM 861 C CA . SER B 1 15 ? -6.34 18.984 11.578 1 86.69 15 SER B CA 1
ATOM 862 C C . SER B 1 15 ? -4.992 18.281 11.453 1 86.69 15 SER B C 1
ATOM 864 O O . SER B 1 15 ? -4.871 17.281 10.727 1 86.69 15 SER B O 1
ATOM 866 N N . ILE B 1 16 ? -4.023 18.719 12.188 1 84.69 16 ILE B N 1
ATOM 867 C CA . ILE B 1 16 ? -2.682 18.141 12.164 1 84.69 16 ILE B CA 1
ATOM 868 C C . ILE B 1 16 ? -2.719 16.719 12.734 1 84.69 16 ILE B C 1
ATOM 870 O O . ILE B 1 16 ? -2.154 15.789 12.148 1 84.69 16 ILE B O 1
ATOM 874 N N . SER B 1 17 ? -3.404 16.547 13.82 1 85.88 17 SER B N 1
ATOM 875 C CA . SER B 1 17 ? -3.525 15.234 14.453 1 85.88 17 SER B CA 1
ATOM 876 C C . SER B 1 17 ? -4.23 14.242 13.531 1 85.88 17 SER B C 1
ATOM 878 O O . SER B 1 17 ? -3.812 13.094 13.414 1 85.88 17 SER B O 1
ATOM 880 N N . GLU B 1 18 ? -5.273 14.672 12.914 1 87.94 18 GLU B N 1
ATOM 881 C CA . GLU B 1 18 ? -6 13.82 11.977 1 87.94 18 GLU B CA 1
ATOM 882 C C . GLU B 1 18 ? -5.121 13.422 10.797 1 87.94 18 GLU B C 1
ATOM 884 O O . GLU B 1 18 ? -5.125 12.266 10.375 1 87.94 18 GLU B O 1
ATOM 889 N N . ASN B 1 19 ? -4.383 14.414 10.344 1 87.06 19 ASN B N 1
ATOM 890 C CA . ASN B 1 19 ? -3.504 14.148 9.203 1 87.06 19 ASN B CA 1
ATOM 891 C C . ASN B 1 19 ? -2.383 13.188 9.578 1 87.06 19 ASN B C 1
ATOM 893 O O . ASN B 1 19 ? -2.002 12.336 8.773 1 87.06 19 ASN B O 1
ATOM 897 N N . LEU B 1 20 ? -1.886 13.289 10.773 1 84.44 20 LEU B N 1
ATOM 898 C CA . LEU B 1 20 ? -0.873 12.359 11.258 1 84.44 20 LEU B CA 1
ATOM 899 C C . LEU B 1 20 ? -1.43 10.945 11.336 1 84.44 20 LEU B C 1
ATOM 901 O O . LEU B 1 20 ? -0.739 9.984 10.992 1 84.44 20 LEU B O 1
ATOM 905 N N . GLY B 1 21 ? -2.617 10.883 11.82 1 87.75 21 GLY B N 1
ATOM 906 C CA . GLY B 1 21 ? -3.281 9.594 11.852 1 87.75 21 GLY B CA 1
ATOM 907 C C . GLY B 1 21 ? -3.439 8.961 10.484 1 87.75 21 GLY B C 1
ATOM 908 O O . GLY B 1 21 ? -3.195 7.77 10.305 1 87.75 21 GLY B O 1
ATOM 909 N N . ARG B 1 22 ? -3.832 9.773 9.594 1 90.81 22 ARG B N 1
ATOM 910 C CA . ARG B 1 22 ? -3.996 9.305 8.219 1 90.81 22 ARG B CA 1
ATOM 911 C C . ARG B 1 22 ? -2.674 8.797 7.652 1 90.81 22 ARG B C 1
ATOM 913 O O . ARG B 1 22 ? -2.625 7.746 7.016 1 90.81 22 ARG B O 1
ATOM 920 N N . VAL B 1 23 ? -1.633 9.547 7.902 1 90.38 23 VAL B N 1
ATOM 921 C CA . VAL B 1 23 ? -0.309 9.172 7.426 1 90.38 23 VAL B CA 1
ATOM 922 C C . VAL B 1 23 ? 0.098 7.832 8.039 1 90.38 23 VAL B C 1
ATOM 924 O O . VAL B 1 23 ? 0.628 6.957 7.348 1 90.38 23 VAL B O 1
ATOM 927 N N . SER B 1 24 ? -0.17 7.723 9.328 1 90.12 24 SER B N 1
ATOM 928 C CA . SER B 1 24 ? 0.172 6.484 10.023 1 90.12 24 SER B CA 1
ATOM 929 C C . SER B 1 24 ? -0.585 5.297 9.438 1 90.12 24 SER B C 1
ATOM 931 O O . SER B 1 24 ? 0.005 4.25 9.172 1 90.12 24 SER B O 1
ATOM 933 N N . ARG B 1 25 ? -1.857 5.453 9.164 1 93.19 25 ARG B N 1
ATOM 934 C CA . ARG B 1 25 ? -2.688 4.383 8.625 1 93.19 25 ARG B CA 1
ATOM 935 C C . ARG B 1 25 ? -2.271 4.027 7.199 1 93.19 25 ARG B C 1
ATOM 937 O O . ARG B 1 25 ? -2.166 2.848 6.855 1 93.19 25 ARG B O 1
ATOM 944 N N . LEU B 1 26 ? -2.014 5.008 6.406 1 94.12 26 LEU B N 1
ATOM 945 C CA . LEU B 1 26 ? -1.585 4.777 5.031 1 94.12 26 LEU B CA 1
ATOM 946 C C . LEU B 1 26 ? -0.21 4.117 4.992 1 94.12 26 LEU B C 1
ATOM 948 O O . LEU B 1 26 ? 0.021 3.197 4.203 1 94.12 26 LEU B O 1
ATOM 952 N N . GLY B 1 27 ? 0.622 4.586 5.859 1 93.5 27 GLY B N 1
ATOM 953 C CA . GLY B 1 27 ? 1.94 3.979 5.957 1 93.5 27 GLY B CA 1
ATOM 954 C C . GLY B 1 27 ? 1.895 2.506 6.316 1 93.5 27 GLY B C 1
ATOM 955 O O . GLY B 1 27 ? 2.602 1.691 5.715 1 93.5 27 GLY B O 1
ATOM 956 N N . ALA B 1 28 ? 1.121 2.221 7.293 1 94.19 28 ALA B N 1
ATOM 957 C CA . ALA B 1 28 ? 0.953 0.831 7.711 1 94.19 28 ALA B CA 1
ATOM 958 C C . ALA B 1 28 ? 0.448 -0.032 6.559 1 94.19 28 ALA B C 1
ATOM 960 O O . ALA B 1 28 ? 0.925 -1.151 6.359 1 94.19 28 ALA B O 1
ATOM 961 N N . ARG B 1 29 ? -0.522 0.491 5.785 1 94.75 29 ARG B N 1
ATOM 962 C CA . ARG B 1 29 ? -1.084 -0.243 4.656 1 94.75 29 ARG B CA 1
ATOM 963 C C . ARG B 1 29 ? -0.029 -0.484 3.582 1 94.75 29 ARG B C 1
ATOM 965 O O . ARG B 1 29 ? 0.056 -1.579 3.023 1 94.75 29 ARG B O 1
ATOM 972 N N . VAL B 1 30 ? 0.782 0.552 3.357 1 95.44 30 VAL B N 1
ATOM 973 C CA . VAL B 1 30 ? 1.854 0.411 2.377 1 95.44 30 VAL B CA 1
ATOM 974 C C . VAL B 1 30 ? 2.812 -0.695 2.812 1 95.44 30 VAL B C 1
ATOM 976 O O . VAL B 1 30 ? 3.197 -1.545 2.006 1 95.44 30 VAL B O 1
ATOM 979 N N . VAL B 1 31 ? 3.166 -0.68 4.074 1 95.56 31 VAL B N 1
ATOM 980 C CA . VAL B 1 31 ? 4.109 -1.674 4.578 1 95.56 31 VAL B CA 1
ATOM 981 C C . VAL B 1 31 ? 3.508 -3.072 4.441 1 95.56 31 VAL B C 1
ATOM 983 O O . VAL B 1 31 ? 4.156 -3.98 3.916 1 95.56 31 VAL B O 1
ATOM 986 N N . ALA B 1 32 ? 2.27 -3.266 4.852 1 96.31 32 ALA B N 1
ATOM 987 C CA . ALA B 1 32 ? 1.615 -4.57 4.773 1 96.31 32 ALA B CA 1
ATOM 988 C C . ALA B 1 32 ? 1.51 -5.043 3.326 1 96.31 32 ALA B C 1
ATOM 990 O O . ALA B 1 32 ? 1.887 -6.172 3.008 1 96.31 32 ALA B O 1
ATOM 991 N N . LEU B 1 33 ? 1.094 -4.172 2.449 1 95.94 33 LEU B N 1
ATOM 992 C CA . LEU B 1 33 ? 0.884 -4.523 1.049 1 95.94 33 LEU B CA 1
ATOM 993 C C . LEU B 1 33 ? 2.213 -4.801 0.353 1 95.94 33 LEU B C 1
ATOM 995 O O . LEU B 1 33 ? 2.334 -5.766 -0.404 1 95.94 33 LEU B O 1
ATOM 999 N N . SER B 1 34 ? 3.162 -4.012 0.639 1 96.5 34 SER B N 1
ATOM 1000 C CA . SER B 1 34 ? 4.469 -4.18 0.009 1 96.5 34 SER B CA 1
ATOM 1001 C C . SER B 1 34 ? 5.121 -5.488 0.432 1 96.5 34 SER B C 1
ATOM 1003 O O . SER B 1 34 ? 5.688 -6.203 -0.398 1 96.5 34 SER B O 1
ATOM 1005 N N . ARG B 1 35 ? 5.023 -5.77 1.665 1 95 35 ARG B N 1
ATOM 1006 C CA . ARG B 1 35 ? 5.605 -7.012 2.164 1 95 35 ARG B CA 1
AT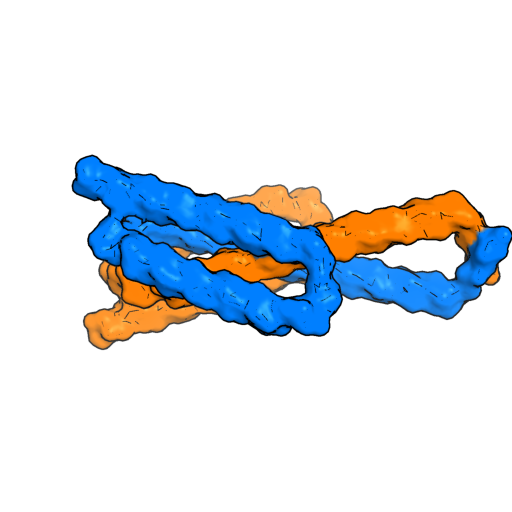OM 1007 C C . ARG B 1 35 ? 4.859 -8.227 1.618 1 95 35 ARG B C 1
ATOM 1009 O O . ARG B 1 35 ? 5.473 -9.242 1.296 1 95 35 ARG B O 1
ATOM 1016 N N . PHE B 1 36 ? 3.535 -8.117 1.513 1 96.19 36 PHE B N 1
ATOM 1017 C CA . PHE B 1 36 ? 2.75 -9.188 0.915 1 96.19 36 PHE B CA 1
ATOM 1018 C C . PHE B 1 36 ? 3.172 -9.43 -0.529 1 96.19 36 PHE B C 1
ATOM 1020 O O . PHE B 1 36 ? 3.375 -10.578 -0.939 1 96.19 36 PHE B O 1
ATOM 1027 N N . VAL B 1 37 ? 3.324 -8.406 -1.296 1 95.38 37 VAL B N 1
ATOM 1028 C CA . VAL B 1 37 ? 3.738 -8.5 -2.691 1 95.38 37 VAL B CA 1
ATOM 1029 C C . VAL B 1 37 ? 5.117 -9.148 -2.777 1 95.38 37 VAL B C 1
ATOM 1031 O O . VAL B 1 37 ? 5.344 -10.039 -3.6 1 95.38 37 VAL B O 1
ATOM 1034 N N . ALA B 1 38 ? 5.945 -8.742 -1.88 1 94.31 38 ALA B N 1
ATOM 1035 C CA . ALA B 1 38 ? 7.312 -9.258 -1.894 1 94.31 38 ALA B CA 1
ATOM 1036 C C . ALA B 1 38 ? 7.34 -10.758 -1.65 1 94.31 38 ALA B C 1
ATOM 1038 O O . ALA B 1 38 ? 8.109 -11.484 -2.285 1 94.31 38 ALA B O 1
ATOM 1039 N N . VAL B 1 39 ? 6.504 -11.242 -0.81 1 94.44 39 VAL B N 1
ATOM 1040 C CA . VAL B 1 39 ? 6.539 -12.656 -0.45 1 94.44 39 VAL B CA 1
ATOM 1041 C C . VAL B 1 39 ? 5.746 -13.469 -1.472 1 94.44 39 VAL B C 1
ATOM 1043 O O . VAL B 1 39 ? 6.059 -14.633 -1.72 1 94.44 39 VAL B O 1
ATOM 1046 N N . ALA B 1 40 ? 4.715 -12.898 -2.068 1 94.06 40 ALA B N 1
ATOM 1047 C CA . ALA B 1 40 ? 3.836 -13.617 -2.988 1 94.06 40 ALA B CA 1
ATOM 1048 C C . ALA B 1 40 ? 4.414 -13.625 -4.402 1 94.06 40 ALA B C 1
ATOM 1050 O O . ALA B 1 40 ? 4.168 -14.555 -5.172 1 94.06 40 ALA B O 1
ATOM 1051 N N . PHE B 1 41 ? 5.203 -12.656 -4.672 1 93.38 41 PHE B N 1
ATOM 1052 C CA . PHE B 1 41 ? 5.645 -12.375 -6.035 1 93.38 41 PHE B CA 1
ATOM 1053 C C . PHE B 1 41 ? 6.41 -13.562 -6.609 1 93.38 41 PHE B C 1
ATOM 1055 O O . PHE B 1 41 ? 6.152 -13.984 -7.738 1 93.38 41 PHE B O 1
ATOM 1062 N N . PRO B 1 42 ? 7.242 -14.211 -5.848 1 91.44 42 PRO B N 1
ATOM 1063 C CA . PRO B 1 42 ? 8.016 -15.336 -6.387 1 91.44 42 PRO B CA 1
ATOM 1064 C C . PRO B 1 42 ? 7.145 -16.547 -6.723 1 91.44 42 PRO B C 1
ATOM 1066 O O . PRO B 1 42 ? 7.586 -17.453 -7.438 1 91.44 42 PRO B O 1
ATOM 1069 N N . TYR B 1 43 ? 5.977 -16.562 -6.328 1 91.94 43 TYR B N 1
ATOM 1070 C CA . TYR B 1 43 ? 5.109 -17.719 -6.551 1 91.94 43 TYR B CA 1
ATOM 1071 C C . TYR B 1 43 ? 4.207 -17.5 -7.758 1 91.94 43 TYR B C 1
ATOM 1073 O O . TYR B 1 43 ? 3.506 -18.422 -8.188 1 91.94 43 TYR B O 1
ATOM 1081 N N . LEU B 1 44 ? 4.188 -16.312 -8.312 1 91.25 44 LEU B N 1
ATOM 1082 C CA . LEU B 1 44 ? 3.389 -16.031 -9.5 1 91.25 44 LEU B CA 1
ATOM 1083 C C . LEU B 1 44 ? 3.932 -16.781 -10.711 1 91.25 44 LEU B C 1
ATOM 1085 O O . LEU B 1 44 ? 5.133 -16.734 -10.984 1 91.25 44 LEU B O 1
ATOM 1089 N N . PRO B 1 45 ? 3.031 -17.484 -11.312 1 89.56 45 PRO B N 1
ATOM 1090 C CA . PRO B 1 45 ? 3.494 -18.188 -12.5 1 89.56 45 PRO B CA 1
ATOM 1091 C C . PRO B 1 45 ? 3.984 -17.25 -13.602 1 89.56 45 PRO B C 1
ATOM 1093 O O . PRO B 1 45 ? 3.287 -16.297 -13.961 1 89.56 45 PRO B O 1
ATOM 1096 N N . ALA B 1 46 ? 5.051 -17.578 -14.148 1 88.88 46 ALA B N 1
ATOM 1097 C CA . ALA B 1 46 ? 5.664 -16.766 -15.195 1 88.88 46 ALA B CA 1
ATOM 1098 C C . ALA B 1 46 ? 4.754 -16.672 -16.422 1 88.88 46 ALA B C 1
ATOM 1100 O O . ALA B 1 46 ? 4.75 -15.656 -17.125 1 88.88 46 ALA B O 1
ATOM 1101 N N . SER B 1 47 ? 4.047 -17.703 -16.625 1 89.12 47 SER B N 1
ATOM 1102 C CA . SER B 1 47 ? 3.188 -17.781 -17.812 1 89.12 47 SER B CA 1
ATOM 1103 C C . SER B 1 47 ? 2.039 -16.781 -17.719 1 89.12 47 SER B C 1
ATOM 1105 O O . SER B 1 47 ? 1.424 -16.453 -18.734 1 89.12 47 SER B O 1
ATOM 1107 N N . GLU B 1 48 ? 1.792 -16.281 -16.5 1 91.44 48 GLU B N 1
ATOM 1108 C CA . GLU B 1 48 ? 0.625 -15.422 -16.312 1 91.44 48 GLU B CA 1
ATOM 1109 C C . GLU B 1 48 ? 1.033 -13.961 -16.125 1 91.44 48 GLU B C 1
ATOM 1111 O O . GLU B 1 48 ? 0.181 -13.094 -15.938 1 91.44 48 GLU B O 1
ATOM 1116 N N . CYS B 1 49 ? 2.256 -13.68 -16.266 1 92.56 49 CYS B N 1
ATOM 1117 C CA . CYS B 1 49 ? 2.775 -12.344 -15.992 1 92.56 49 CYS B CA 1
ATOM 1118 C C . CYS B 1 49 ? 2.232 -11.328 -17 1 92.56 49 CYS B C 1
ATOM 1120 O O . CYS B 1 49 ? 1.928 -10.195 -16.625 1 92.56 49 CYS B O 1
ATOM 1122 N N . ALA B 1 50 ? 2.084 -11.789 -18.203 1 91.94 50 ALA B N 1
ATOM 1123 C CA . ALA B 1 50 ? 1.562 -10.891 -19.234 1 91.94 50 ALA B CA 1
ATOM 1124 C C . ALA B 1 50 ? 0.109 -10.523 -18.953 1 91.94 50 ALA B C 1
ATOM 1126 O O . ALA B 1 50 ? -0.288 -9.367 -19.109 1 91.94 50 ALA B O 1
ATOM 1127 N N . ALA B 1 51 ? -0.582 -11.508 -18.562 1 93.69 51 ALA B N 1
ATOM 1128 C CA . ALA B 1 51 ? -1.984 -11.266 -18.234 1 93.69 51 ALA B CA 1
ATOM 1129 C C . ALA B 1 51 ? -2.111 -10.367 -17.016 1 93.69 51 ALA B C 1
ATOM 1131 O O . ALA B 1 51 ? -2.959 -9.469 -16.984 1 93.69 51 ALA B O 1
ATOM 1132 N N . ILE B 1 52 ? -1.328 -10.586 -16.031 1 95.31 52 ILE B N 1
ATOM 1133 C CA . ILE B 1 52 ? -1.323 -9.789 -14.812 1 95.31 52 ILE B CA 1
ATOM 1134 C C . ILE B 1 52 ? -0.945 -8.352 -15.133 1 95.31 52 ILE B C 1
ATOM 1136 O O . ILE B 1 52 ? -1.56 -7.41 -14.625 1 95.31 52 ILE B O 1
ATOM 1140 N N . GLU B 1 53 ? 0.046 -8.133 -16.031 1 95.94 53 GLU B N 1
ATOM 1141 C CA . GLU B 1 53 ? 0.474 -6.801 -16.438 1 95.94 53 GLU B CA 1
ATOM 1142 C C . GLU B 1 53 ? -0.668 -6.027 -17.094 1 95.94 53 GLU B C 1
ATOM 1144 O O . GLU B 1 53 ? -0.913 -4.867 -16.75 1 95.94 53 GLU B O 1
ATOM 1149 N N . ARG B 1 54 ? -1.322 -6.668 -17.969 1 95.62 54 ARG B N 1
ATOM 1150 C CA . ARG B 1 54 ? -2.414 -6.016 -18.688 1 95.62 54 ARG B CA 1
ATOM 1151 C C . ARG B 1 54 ? -3.537 -5.625 -17.734 1 95.62 54 ARG B C 1
ATOM 1153 O O . ARG B 1 54 ? -4.027 -4.496 -17.766 1 95.62 54 ARG B O 1
ATOM 1160 N N . ALA B 1 55 ? -3.881 -6.516 -16.922 1 95.5 55 ALA B N 1
ATOM 1161 C CA . ALA B 1 55 ? -4.945 -6.254 -15.961 1 95.5 55 ALA B CA 1
ATOM 1162 C C . ALA B 1 55 ? -4.555 -5.137 -15 1 95.5 55 ALA B C 1
ATOM 1164 O O . ALA B 1 55 ? -5.387 -4.305 -14.625 1 95.5 55 ALA B O 1
ATOM 1165 N N . PHE B 1 56 ? -3.314 -5.152 -14.602 1 96.31 56 PHE B N 1
ATOM 1166 C CA . PHE B 1 56 ? -2.828 -4.141 -13.672 1 96.31 56 PHE B CA 1
ATOM 1167 C C . PHE B 1 56 ? -2.836 -2.762 -14.312 1 96.31 56 PHE B C 1
ATOM 1169 O O . PHE B 1 56 ? -3.252 -1.782 -13.688 1 96.31 56 PHE B O 1
ATOM 1176 N N . ARG B 1 57 ? -2.439 -2.633 -15.484 1 96.25 57 ARG B N 1
ATOM 1177 C CA . ARG B 1 57 ? -2.461 -1.373 -16.219 1 96.25 57 ARG B CA 1
ATOM 1178 C C . ARG B 1 57 ? -3.879 -0.824 -16.328 1 96.25 57 ARG B C 1
ATOM 1180 O O . ARG B 1 57 ? -4.098 0.377 -16.156 1 96.25 57 ARG B O 1
ATOM 1187 N N . ASP B 1 58 ? -4.777 -1.706 -16.547 1 96.19 58 ASP B N 1
ATOM 1188 C CA . ASP B 1 58 ? -6.18 -1.309 -16.625 1 96.19 58 ASP B CA 1
ATOM 1189 C C . ASP B 1 58 ? -6.668 -0.762 -15.289 1 96.19 58 ASP B C 1
ATOM 1191 O O . ASP B 1 58 ? -7.414 0.219 -15.242 1 96.19 58 ASP B O 1
ATOM 1195 N N . GLN B 1 59 ? -6.27 -1.435 -14.234 1 94 59 GLN B N 1
ATOM 1196 C CA . GLN B 1 59 ? -6.664 -1.002 -12.898 1 94 59 GLN B CA 1
ATOM 1197 C C . GLN B 1 59 ? -6.105 0.384 -12.586 1 94 59 GLN B C 1
ATOM 1199 O O . GLN B 1 59 ? -6.785 1.202 -11.961 1 94 59 GLN B O 1
ATOM 1204 N N . ILE B 1 60 ? -4.922 0.729 -12.984 1 94.69 60 ILE B N 1
ATOM 1205 C CA . ILE B 1 60 ? -4.301 2.021 -12.703 1 94.69 60 ILE B CA 1
ATOM 1206 C C . ILE B 1 60 ? -4.98 3.105 -13.539 1 94.69 60 ILE B C 1
ATOM 1208 O O . ILE B 1 60 ? -5.215 4.215 -13.062 1 94.69 60 ILE B O 1
ATOM 1212 N N . ASN B 1 61 ? -5.219 2.76 -14.719 1 93.25 61 ASN B N 1
ATOM 1213 C CA . ASN B 1 61 ? -5.949 3.693 -15.57 1 93.25 61 ASN B CA 1
ATOM 1214 C C . ASN B 1 61 ? -7.297 4.07 -14.961 1 93.25 61 ASN B C 1
ATOM 1216 O O . ASN B 1 61 ? -7.668 5.246 -14.945 1 93.25 61 ASN B O 1
ATOM 1220 N N . ASP B 1 62 ? -7.957 3.086 -14.516 1 91.75 62 ASP B N 1
ATOM 1221 C CA . ASP B 1 62 ? -9.234 3.307 -13.844 1 91.75 62 ASP B CA 1
ATOM 1222 C C . ASP B 1 62 ? -9.062 4.223 -12.633 1 91.75 62 ASP B C 1
ATOM 1224 O O . ASP B 1 62 ? -9.883 5.113 -12.398 1 91.75 62 ASP B O 1
ATOM 1228 N N . ALA B 1 63 ? -8.055 3.967 -11.867 1 89.62 63 ALA B N 1
ATOM 1229 C CA . ALA B 1 63 ? -7.781 4.77 -10.68 1 89.62 63 ALA B CA 1
ATOM 1230 C C . ALA B 1 63 ? -7.5 6.223 -11.047 1 89.62 63 ALA B C 1
ATOM 1232 O O . ALA B 1 63 ? -7.926 7.141 -10.352 1 89.62 63 ALA B O 1
ATOM 1233 N N . LEU B 1 64 ? -6.832 6.434 -12.125 1 88.69 64 LEU B N 1
ATOM 1234 C CA . LEU B 1 64 ? -6.504 7.781 -12.578 1 88.69 64 LEU B CA 1
ATOM 1235 C C . LEU B 1 64 ? -7.754 8.508 -13.062 1 88.69 64 LEU B C 1
ATOM 1237 O O . LEU B 1 64 ? -7.898 9.711 -12.852 1 88.69 64 LEU B O 1
ATOM 1241 N N . LEU B 1 65 ? -8.586 7.754 -13.633 1 87.81 65 LEU B N 1
ATOM 1242 C CA . LEU B 1 65 ? -9.82 8.336 -14.156 1 87.81 65 LEU B CA 1
ATOM 1243 C C . LEU B 1 65 ? -10.742 8.75 -13.016 1 87.81 65 LEU B C 1
ATOM 1245 O O . LEU B 1 65 ? -11.492 9.719 -13.141 1 87.81 65 LEU B O 1
ATOM 1249 N N . MET B 1 66 ? -10.672 8.016 -11.883 1 82.25 66 MET B N 1
ATOM 1250 C CA . MET B 1 66 ? -11.523 8.312 -10.734 1 82.25 66 MET B CA 1
ATOM 1251 C C . MET B 1 66 ? -11.102 9.609 -10.062 1 82.25 66 MET B C 1
ATOM 1253 O O . MET B 1 66 ? -11.906 10.242 -9.375 1 82.25 66 MET B O 1
ATOM 1257 N N . THR B 1 67 ? -9.891 9.953 -10.258 1 75.12 67 THR B N 1
ATOM 1258 C CA . THR B 1 67 ? -9.398 11.156 -9.602 1 75.12 67 THR B CA 1
ATOM 1259 C C . THR B 1 67 ? -9.266 12.305 -10.594 1 75.12 67 THR B C 1
ATOM 1261 O O . THR B 1 67 ? -8.812 13.398 -10.234 1 75.12 67 THR B O 1
ATOM 1264 N N . CYS B 1 68 ? -9.578 12.125 -11.75 1 69.56 68 CYS B N 1
ATOM 1265 C CA . CYS B 1 68 ? -9.406 13.094 -12.828 1 69.56 68 CYS B CA 1
ATOM 1266 C C . CYS B 1 68 ? -10.078 14.414 -12.484 1 69.56 68 CYS B C 1
ATOM 1268 O O . CYS B 1 68 ? -9.562 15.484 -12.812 1 69.56 68 CYS B O 1
ATOM 1270 N N . ASP B 1 69 ? -11.078 14.266 -11.812 1 65.31 69 ASP B N 1
ATOM 1271 C CA . ASP B 1 69 ? -11.82 15.484 -11.5 1 65.31 69 ASP B CA 1
ATOM 1272 C C . ASP B 1 69 ? -11.523 15.961 -10.078 1 65.31 69 ASP B C 1
ATOM 1274 O O . ASP B 1 69 ? -12.164 16.891 -9.594 1 65.31 69 ASP B O 1
ATOM 1278 N N . GLU B 1 70 ? -10.773 15.148 -9.547 1 66 70 GLU B N 1
ATOM 1279 C CA . GLU B 1 70 ? -10.453 15.539 -8.18 1 66 70 GLU B CA 1
ATOM 1280 C C . GLU B 1 70 ? -9.125 16.281 -8.109 1 66 70 GLU B C 1
ATOM 1282 O O . GLU B 1 70 ? -8.242 16.062 -8.938 1 66 70 GLU B O 1
ATOM 1287 N N . PRO B 1 71 ? -9.203 17.281 -7.438 1 62.47 71 PRO B N 1
ATOM 1288 C CA . PRO B 1 71 ? -7.934 18 -7.246 1 62.47 71 PRO B CA 1
ATOM 1289 C C . PRO B 1 71 ? -6.82 17.094 -6.727 1 62.47 71 PRO B C 1
ATOM 1291 O O . PRO B 1 71 ? -6.359 17.266 -5.594 1 62.47 71 PRO B O 1
ATOM 1294 N N . VAL B 1 72 ? -6.688 16.109 -7.293 1 62.75 72 VAL B N 1
ATOM 1295 C CA . VAL B 1 72 ? -5.539 15.297 -6.902 1 62.75 72 VAL B CA 1
ATOM 1296 C C . VAL B 1 72 ? -4.246 16.016 -7.266 1 62.75 72 VAL B C 1
ATOM 1298 O O . VAL B 1 72 ? -4.188 16.734 -8.266 1 62.75 72 VAL B O 1
ATOM 1301 N N . SER B 1 73 ? -3.408 16.125 -6.262 1 75.44 73 SER B N 1
ATOM 1302 C CA . SER B 1 73 ? -2.145 16.828 -6.453 1 75.44 73 SER B CA 1
ATOM 1303 C C . SER B 1 73 ? -1.261 16.109 -7.469 1 75.44 73 SER B C 1
ATOM 1305 O O . SER B 1 73 ? -1.387 14.898 -7.668 1 75.44 73 SER B O 1
ATOM 1307 N N . GLY B 1 74 ? -0.682 16.828 -8.328 1 83.19 74 GLY B N 1
ATOM 1308 C CA . GLY B 1 74 ? 0.37 16.328 -9.195 1 83.19 74 GLY B CA 1
ATOM 1309 C C . GLY B 1 74 ? 1.265 15.305 -8.516 1 83.19 74 GLY B C 1
ATOM 1310 O O . GLY B 1 74 ? 1.709 14.336 -9.141 1 83.19 74 GLY B O 1
ATOM 1311 N N . LEU B 1 75 ? 1.312 15.359 -7.18 1 85.94 75 LEU B N 1
ATOM 1312 C CA . LEU B 1 75 ? 2.168 14.461 -6.406 1 85.94 75 LEU B CA 1
ATOM 1313 C C . LEU B 1 75 ? 1.572 13.062 -6.344 1 85.94 75 LEU B C 1
ATOM 1315 O O . LEU B 1 75 ? 2.299 12.07 -6.418 1 85.94 75 LEU B O 1
ATOM 1319 N N . TYR B 1 76 ? 0.267 13.008 -6.273 1 90.06 76 TYR B N 1
ATOM 1320 C CA . TYR B 1 76 ? -0.424 11.727 -6.227 1 90.06 76 TYR B CA 1
ATOM 1321 C C . TYR B 1 76 ? -0.231 10.953 -7.527 1 90.06 76 TYR B C 1
ATOM 1323 O O . TYR B 1 76 ? 0.174 9.789 -7.512 1 90.06 76 TYR B O 1
ATOM 1331 N N . GLU B 1 77 ? -0.465 11.672 -8.617 1 91.19 77 GLU B N 1
ATOM 1332 C CA . GLU B 1 77 ? -0.363 11.039 -9.93 1 91.19 77 GLU B CA 1
ATOM 1333 C C . GLU B 1 77 ? 1.062 10.57 -10.211 1 91.19 77 GLU B C 1
ATOM 1335 O O . GLU B 1 77 ? 1.271 9.453 -10.68 1 91.19 77 GLU B O 1
ATOM 1340 N N . ASP B 1 78 ? 2.01 11.383 -9.883 1 92.19 78 ASP B N 1
ATOM 1341 C CA . ASP B 1 78 ? 3.412 11.039 -10.094 1 92.19 78 ASP B CA 1
ATOM 1342 C C . ASP B 1 78 ? 3.795 9.805 -9.273 1 92.19 78 ASP B C 1
ATOM 1344 O O . ASP B 1 78 ? 4.48 8.906 -9.781 1 92.19 78 ASP B O 1
ATOM 1348 N N . ALA B 1 79 ? 3.361 9.766 -8.047 1 92.44 79 ALA B N 1
ATOM 1349 C CA . ALA B 1 79 ? 3.678 8.641 -7.16 1 92.44 79 ALA B CA 1
ATOM 1350 C C . ALA B 1 79 ? 3.008 7.359 -7.641 1 92.44 79 ALA B C 1
ATOM 1352 O O . ALA B 1 79 ? 3.609 6.285 -7.59 1 92.44 79 ALA B O 1
ATOM 1353 N N . LEU B 1 80 ? 1.771 7.539 -8.094 1 94.25 80 LEU B N 1
ATOM 1354 C CA . LEU B 1 80 ? 1.034 6.383 -8.586 1 94.25 80 LEU B CA 1
ATOM 1355 C C . LEU B 1 80 ? 1.734 5.766 -9.797 1 94.25 80 LEU B C 1
ATOM 1357 O O . LEU B 1 80 ? 1.952 4.551 -9.836 1 94.25 80 LEU B O 1
ATOM 1361 N N . LEU B 1 81 ? 2.146 6.559 -10.672 1 94.31 81 LEU B N 1
ATOM 1362 C CA . LEU B 1 81 ? 2.803 6.09 -11.891 1 94.31 81 LEU B CA 1
ATOM 1363 C C . LEU B 1 81 ? 4.176 5.508 -11.578 1 94.31 81 LEU B C 1
ATOM 1365 O O . LEU B 1 81 ? 4.578 4.504 -12.164 1 94.31 81 LEU B O 1
ATOM 1369 N N . SER B 1 82 ? 4.875 6.141 -10.664 1 95.69 82 SER B N 1
ATOM 1370 C CA . SER B 1 82 ? 6.176 5.625 -10.25 1 95.69 82 SER B CA 1
ATOM 1371 C C . SER B 1 82 ? 6.047 4.23 -9.648 1 95.69 82 SER B C 1
ATOM 1373 O O . SER B 1 82 ? 6.824 3.332 -9.977 1 95.69 82 SER B O 1
ATOM 1375 N N . GLU B 1 83 ? 5.043 4.07 -8.781 1 95.12 83 GLU B N 1
ATOM 1376 C CA . GLU B 1 83 ? 4.816 2.773 -8.148 1 95.12 83 GLU B CA 1
ATOM 1377 C C . GLU B 1 83 ? 4.387 1.731 -9.18 1 95.12 83 GLU B C 1
ATOM 1379 O O . GLU B 1 83 ? 4.824 0.581 -9.125 1 95.12 83 GLU B O 1
ATOM 1384 N N . MET B 1 84 ? 3.533 2.172 -10.039 1 95.62 84 MET B N 1
ATOM 1385 C CA . MET B 1 84 ? 3.109 1.276 -11.109 1 95.62 84 MET B CA 1
ATOM 1386 C C . MET B 1 84 ? 4.309 0.778 -11.906 1 95.62 84 MET B C 1
ATOM 1388 O O . MET B 1 84 ? 4.438 -0.421 -12.164 1 95.62 84 MET B O 1
ATOM 1392 N N . ASN B 1 85 ? 5.109 1.654 -12.266 1 95.88 85 ASN B N 1
ATOM 1393 C CA 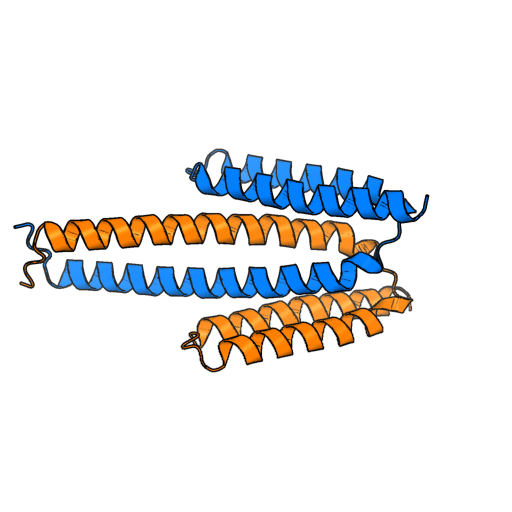. ASN B 1 85 ? 6.266 1.312 -13.086 1 95.88 85 ASN B CA 1
ATOM 1394 C C . ASN B 1 85 ? 7.207 0.358 -12.359 1 95.88 85 ASN B C 1
ATOM 1396 O O . ASN B 1 85 ? 7.785 -0.542 -12.977 1 95.88 85 ASN B O 1
ATOM 1400 N N . GLN B 1 86 ? 7.348 0.545 -11.148 1 95.75 86 GLN B N 1
ATOM 1401 C CA . GLN B 1 86 ? 8.203 -0.334 -10.352 1 95.75 86 GLN B CA 1
ATOM 1402 C C . GLN B 1 86 ? 7.656 -1.758 -10.336 1 95.75 86 GLN B C 1
ATOM 1404 O O . GLN B 1 86 ? 8.406 -2.719 -10.523 1 95.75 86 GLN B O 1
ATOM 1409 N N . LEU B 1 87 ? 6.395 -1.894 -10.148 1 95.25 87 LEU B N 1
ATOM 1410 C CA . LEU B 1 87 ? 5.754 -3.203 -10.086 1 95.25 87 LEU B CA 1
ATOM 1411 C C . LEU B 1 87 ? 5.777 -3.885 -11.453 1 95.25 87 LEU B C 1
ATOM 1413 O O . LEU B 1 87 ? 6.012 -5.09 -11.547 1 95.25 87 LEU B O 1
ATOM 1417 N N . LEU B 1 88 ? 5.598 -3.086 -12.484 1 95.31 88 LEU B N 1
ATOM 1418 C CA . LEU B 1 88 ? 5.625 -3.635 -13.836 1 95.31 88 LEU B CA 1
ATOM 1419 C C . LEU B 1 88 ? 7.027 -4.109 -14.203 1 95.31 88 LEU 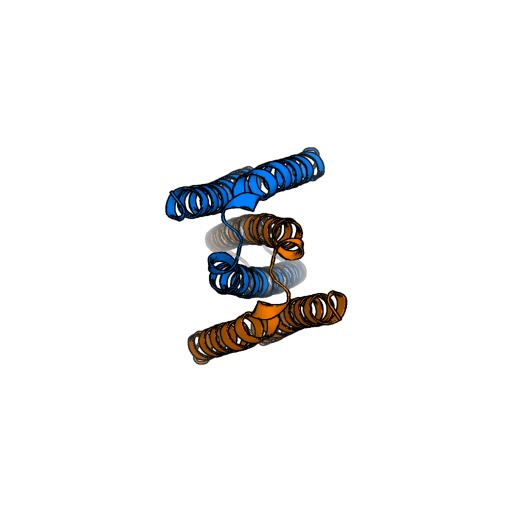B C 1
ATOM 1421 O O . LEU B 1 88 ? 7.184 -5.148 -14.852 1 95.31 88 LEU B O 1
ATOM 1425 N N . ALA B 1 89 ? 7.941 -3.373 -13.781 1 93.81 89 ALA B N 1
ATOM 1426 C CA . ALA B 1 89 ? 9.328 -3.775 -14.031 1 93.81 89 ALA B CA 1
ATOM 1427 C C . ALA B 1 89 ? 9.641 -5.105 -13.352 1 93.81 89 ALA B C 1
ATOM 1429 O O . ALA B 1 89 ? 10.289 -5.973 -13.938 1 93.81 89 ALA B O 1
ATOM 1430 N N . ALA B 1 90 ? 9.188 -5.227 -12.148 1 91 90 ALA B N 1
ATOM 1431 C CA . ALA B 1 90 ? 9.391 -6.473 -11.414 1 91 90 ALA B CA 1
ATOM 1432 C C . ALA B 1 90 ? 8.688 -7.637 -12.109 1 91 90 ALA B C 1
ATOM 1434 O O . ALA B 1 90 ? 9.242 -8.734 -12.203 1 91 90 ALA B O 1
ATOM 1435 N N . LEU B 1 91 ? 7.535 -7.406 -12.633 1 91.25 91 LEU B N 1
ATOM 1436 C CA . LEU B 1 91 ? 6.77 -8.43 -13.328 1 91.25 91 LEU B CA 1
ATOM 1437 C C . LEU B 1 91 ? 7.488 -8.891 -14.586 1 91.25 91 LEU B C 1
ATOM 1439 O O . LEU B 1 91 ? 7.539 -10.086 -14.883 1 91.25 91 LEU B O 1
ATOM 1443 N N . ARG B 1 92 ? 8.023 -7.973 -15.258 1 89.56 92 ARG B N 1
ATOM 1444 C CA . ARG B 1 92 ? 8.75 -8.281 -16.484 1 89.56 92 ARG B CA 1
ATOM 1445 C C . ARG B 1 92 ? 9.992 -9.117 -16.188 1 89.56 92 ARG B C 1
ATOM 1447 O O . ARG B 1 92 ? 10.312 -10.039 -16.938 1 89.56 92 ARG B O 1
ATOM 1454 N N . GLN B 1 93 ? 10.594 -8.766 -15.117 1 86.56 93 GLN B N 1
ATOM 1455 C CA . GLN B 1 93 ? 11.773 -9.523 -14.719 1 86.56 93 GLN B CA 1
ATOM 1456 C C . GLN B 1 93 ? 11.414 -10.961 -14.367 1 86.56 93 GLN B C 1
ATOM 1458 O O . GLN B 1 93 ? 12.172 -11.883 -14.664 1 86.56 93 GLN B O 1
ATOM 1463 N N . ARG B 1 94 ? 10.336 -11.133 -13.789 1 84.62 94 ARG B N 1
ATOM 1464 C CA . ARG B 1 94 ? 9.859 -12.461 -13.414 1 84.62 94 ARG B CA 1
ATOM 1465 C C . ARG B 1 94 ? 9.5 -13.281 -14.648 1 84.62 94 ARG B C 1
ATOM 1467 O O . ARG B 1 94 ? 9.742 -14.484 -14.688 1 84.6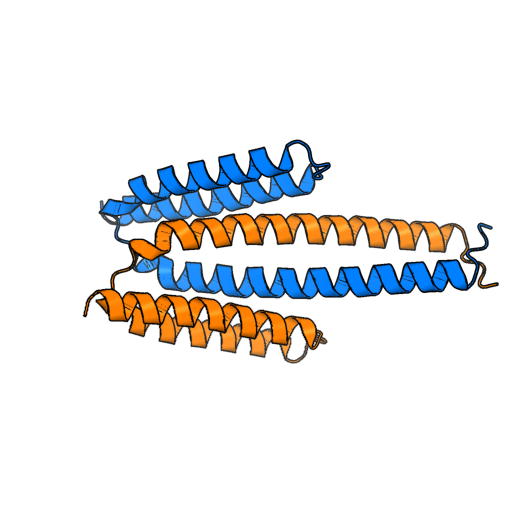2 94 ARG B O 1
ATOM 1474 N N . SER B 1 95 ? 8.875 -12.656 -15.539 1 80.94 95 SER B N 1
ATOM 1475 C CA . SER B 1 95 ? 8.492 -13.328 -16.781 1 80.94 95 SER B CA 1
ATOM 1476 C C . SER B 1 95 ? 9.727 -13.797 -17.547 1 80.94 95 SER B C 1
ATOM 1478 O O . SER B 1 95 ? 9.688 -14.836 -18.203 1 80.94 95 SER B O 1
ATOM 1480 N N . GLN B 1 96 ? 10.719 -13.062 -17.484 1 75.94 96 GLN B N 1
ATOM 1481 C CA . GLN B 1 96 ? 11.93 -13.383 -18.219 1 75.94 96 GLN B CA 1
ATOM 1482 C C . GLN B 1 96 ? 12.766 -14.422 -17.484 1 75.94 96 GLN B C 1
ATOM 1484 O O . GLN B 1 96 ? 13.594 -15.109 -18.094 1 75.94 96 GLN B O 1
ATOM 1489 N N . SER B 1 97 ? 12.68 -14.461 -16.172 1 65.94 97 SER B N 1
ATOM 1490 C CA . SER B 1 97 ? 13.477 -15.422 -15.43 1 65.94 97 SER B CA 1
ATOM 1491 C C . SER B 1 97 ? 13.086 -16.859 -15.781 1 65.94 97 SER B C 1
ATOM 1493 O O . SER B 1 97 ? 13.852 -17.781 -15.539 1 65.94 97 SER B O 1
ATOM 1495 N N . LEU B 1 98 ? 11.945 -17.234 -16.25 1 55.06 98 LEU B N 1
ATOM 1496 C CA . LEU B 1 98 ? 11.578 -18.562 -16.703 1 55.06 98 LEU B CA 1
ATOM 1497 C C . LEU B 1 98 ? 12.117 -18.844 -18.109 1 55.06 98 LEU B C 1
ATOM 1499 O O . LEU B 1 98 ? 12.094 -19.984 -18.578 1 55.06 98 LEU B O 1
ATOM 1503 N N . MET B 1 99 ? 12.531 -17.734 -18.766 1 48.72 99 MET B N 1
ATOM 1504 C CA . MET B 1 99 ? 13.141 -18.047 -20.062 1 48.72 99 MET B CA 1
ATOM 1505 C C . MET B 1 99 ? 14.633 -18.328 -19.906 1 48.72 99 MET B C 1
ATOM 1507 O O . MET B 1 99 ? 15.297 -17.688 -19.078 1 48.72 99 MET B O 1
#

Foldseek 3Di:
DPDCPPVNVVVVVVVVVVVVVVVVVVVVVCVVVVVVCVVCVLVDDLVCLVVVLVVLVVVLVVVCVVCVPPPDDPVVNVVSVVVNVVVNVSSVVSNVVVD/DPDCPPVNVVVVVVVVVVVVVVVVVVVVVCVVVVVVCVVCVLVDDLVCLVVVLVVLVVVLVVVCVVCVPPPDDPVVNVVSVVVNVVVNVSSVVSNVVVD

pLDDT: mean 86.75, std 11.13, range [46.88, 96.56]

Nearest PDB structures (foldseek):
  2pms-assembly2_D  TM=3.798E-01  e=9.800E+00  Streptococcus pneumoniae
  2pms-assembly2_D  TM=3.800E-01  e=9.800E+00  Streptococcus pneumoniae

Radius of gyration: 20.28 Å; Cα contacts (8 Å, |Δi|>4): 170; chains: 2; bounding box: 25×67×42 Å